Protein AF-A0A962W1P9-F1 (afdb_monomer)

pLDDT: mean 78.56, std 15.55, range [42.75, 96.44]

Radius of gyration: 33.58 Å; Cα contacts (8 Å, |Δi|>4): 150; chains: 1; bounding box: 53×78×79 Å

Secondary structure (DSSP, 8-state):
-EE-TT--EE---TT----TT-EEE--TT--EEEE-TTS-EEEE-TT-EEE--HHHH---HHHHHHHHHHHHHHHHHHHHTT--HHHHSPPPTT----S-S--------------SPP-----SS--S------------GGGT--S---PPP---PPPBP--------TT------HHHHTTTT-B-TTS-B--

Mean predicted aligned error: 19.51 Å

Structure (mmCIF, N/CA/C/O backbone):
data_AF-A0A962W1P9-F1
#
_entry.id   AF-A0A962W1P9-F1
#
loop_
_atom_site.group_PDB
_atom_site.id
_atom_site.type_symbol
_atom_site.label_atom_id
_atom_site.label_alt_id
_atom_site.label_comp_id
_atom_site.label_asym_id
_atom_site.label_entity_id
_atom_site.label_seq_id
_atom_site.pdbx_PDB_ins_code
_atom_site.Cartn_x
_atom_site.Cartn_y
_atom_site.Cartn_z
_atom_site.occupancy
_atom_site.B_iso_or_equiv
_atom_site.auth_seq_id
_atom_site.auth_comp_id
_atom_site.auth_asym_id
_atom_site.auth_atom_id
_atom_site.pdbx_PDB_model_num
ATOM 1 N N . MET A 1 1 ? 17.762 -5.284 -21.838 1.00 92.12 1 MET A N 1
ATOM 2 C CA . MET A 1 1 ? 17.069 -5.815 -23.033 1.00 92.12 1 MET A CA 1
ATOM 3 C C . MET A 1 1 ? 15.583 -5.868 -22.729 1.00 92.12 1 MET A C 1
ATOM 5 O O . MET A 1 1 ? 15.254 -5.892 -21.552 1.00 92.12 1 MET A O 1
ATOM 9 N N . ALA A 1 2 ? 14.728 -5.836 -23.745 1.00 94.88 2 ALA A N 1
ATOM 10 C CA . ALA A 1 2 ? 13.287 -6.037 -23.621 1.00 94.88 2 ALA A CA 1
ATOM 11 C C . ALA A 1 2 ? 12.911 -7.374 -24.260 1.00 94.88 2 ALA A C 1
ATOM 13 O O . ALA A 1 2 ? 13.529 -7.766 -25.254 1.00 94.88 2 ALA A O 1
ATOM 14 N N . ILE A 1 3 ? 11.917 -8.048 -23.700 1.00 96.31 3 ILE A N 1
ATOM 15 C CA . ILE A 1 3 ? 11.303 -9.249 -24.261 1.00 96.31 3 ILE A CA 1
ATOM 16 C C . ILE A 1 3 ? 9.836 -8.906 -24.492 1.00 96.31 3 ILE A C 1
ATOM 18 O O . ILE A 1 3 ? 9.139 -8.587 -23.531 1.00 96.31 3 ILE A O 1
ATOM 22 N N . GLY A 1 4 ? 9.401 -8.913 -25.751 1.00 92.69 4 GLY A N 1
ATOM 23 C CA . GLY A 1 4 ? 8.008 -8.638 -26.098 1.00 92.69 4 GLY A CA 1
ATOM 24 C C . GLY A 1 4 ? 7.077 -9.790 -25.719 1.00 92.69 4 GLY A C 1
ATOM 25 O O . GLY A 1 4 ? 7.523 -10.899 -25.418 1.00 92.69 4 GLY A O 1
ATOM 26 N N . LEU A 1 5 ? 5.767 -9.552 -25.801 1.00 88.44 5 LEU A N 1
ATOM 27 C CA . LEU A 1 5 ? 4.733 -10.565 -25.537 1.00 88.44 5 LEU A CA 1
ATOM 28 C C . LEU A 1 5 ? 4.830 -11.793 -26.467 1.00 88.44 5 LEU A C 1
ATOM 30 O O . LEU A 1 5 ? 4.410 -12.894 -26.119 1.00 88.44 5 LEU A O 1
ATOM 34 N N . ASP A 1 6 ? 5.407 -11.615 -27.655 1.00 89.44 6 ASP A N 1
ATOM 35 C CA . ASP A 1 6 ? 5.712 -12.675 -28.622 1.00 89.44 6 ASP A CA 1
ATOM 36 C C . ASP A 1 6 ? 6.985 -13.475 -28.280 1.00 89.44 6 ASP A C 1
ATOM 38 O O . ASP A 1 6 ? 7.356 -14.401 -29.005 1.00 89.44 6 ASP A O 1
ATOM 42 N N . GLY A 1 7 ? 7.659 -13.126 -27.181 1.00 88.31 7 GLY A N 1
ATOM 43 C CA . GLY A 1 7 ? 8.940 -13.687 -26.767 1.00 88.31 7 GLY A CA 1
ATOM 44 C C . GLY A 1 7 ? 10.134 -13.147 -27.556 1.00 88.31 7 GLY A C 1
ATOM 45 O O . GLY A 1 7 ? 11.248 -13.643 -27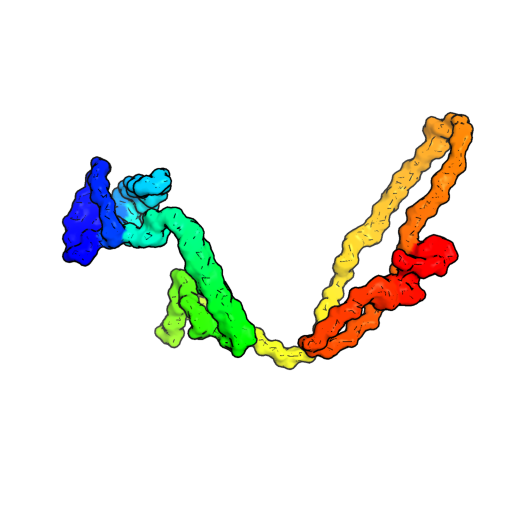.374 1.00 88.31 7 GLY A O 1
ATOM 46 N N . ALA A 1 8 ? 9.946 -12.157 -28.438 1.00 91.88 8 ALA A N 1
ATOM 47 C CA . ALA A 1 8 ? 11.044 -11.579 -29.197 1.00 91.88 8 ALA A CA 1
ATOM 48 C C . ALA A 1 8 ? 11.948 -10.745 -28.283 1.00 91.88 8 ALA A C 1
ATOM 50 O O . ALA A 1 8 ? 11.533 -9.754 -27.680 1.00 91.88 8 ALA A O 1
ATOM 51 N N . GLU A 1 9 ? 13.219 -11.134 -28.213 1.00 94.50 9 GLU A N 1
ATOM 52 C CA . GLU A 1 9 ? 14.224 -10.406 -27.450 1.00 94.50 9 GLU A CA 1
ATOM 53 C C . GLU A 1 9 ? 14.829 -9.262 -28.278 1.00 94.50 9 GLU A C 1
ATOM 55 O O . GLU A 1 9 ? 15.309 -9.453 -29.399 1.00 94.50 9 GLU A O 1
ATOM 60 N N . ARG A 1 10 ? 14.875 -8.063 -27.692 1.00 94.12 10 ARG A N 1
ATOM 61 C CA . ARG A 1 10 ? 15.475 -6.866 -28.288 1.00 94.12 10 ARG A CA 1
ATOM 62 C C . ARG A 1 10 ? 16.460 -6.214 -27.329 1.00 94.12 10 ARG A C 1
ATOM 64 O O . ARG A 1 10 ? 16.146 -5.893 -26.180 1.00 94.12 10 ARG A O 1
ATOM 71 N N . GLN A 1 11 ? 17.677 -5.967 -27.804 1.00 92.81 11 GLN A N 1
ATOM 72 C CA . GLN A 1 11 ? 18.629 -5.154 -27.056 1.00 92.81 11 GLN A CA 1
ATOM 73 C C . GLN A 1 11 ? 18.129 -3.707 -26.995 1.00 92.81 11 GLN A C 1
ATOM 75 O O . GLN A 1 11 ? 17.740 -3.153 -28.015 1.00 92.81 11 GLN A O 1
ATOM 80 N N . LEU A 1 12 ? 18.144 -3.118 -25.797 1.00 92.69 12 LEU A N 1
ATOM 81 C CA . LEU A 1 12 ? 17.711 -1.740 -25.578 1.00 92.69 12 LEU A CA 1
ATOM 82 C C . LEU A 1 12 ? 18.916 -0.809 -25.611 1.00 92.69 12 LEU A C 1
ATOM 84 O O . LEU A 1 12 ? 19.909 -1.052 -24.917 1.00 92.69 12 LEU A O 1
ATOM 88 N N . VAL A 1 13 ? 18.795 0.260 -26.386 1.00 93.69 13 VAL A N 1
ATOM 89 C CA . VAL A 1 13 ? 19.735 1.380 -26.466 1.00 93.69 13 VAL A CA 1
ATOM 90 C C . VAL A 1 13 ? 19.024 2.644 -25.955 1.00 93.69 13 VAL A C 1
ATOM 92 O O . VAL A 1 13 ? 17.794 2.717 -26.016 1.00 93.69 13 VAL A O 1
ATOM 95 N N . PRO A 1 14 ? 19.739 3.649 -25.408 1.00 93.44 14 PRO A N 1
ATOM 96 C CA . PRO A 1 14 ? 19.100 4.887 -24.973 1.00 93.44 14 PRO A CA 1
ATOM 97 C C . PRO A 1 14 ? 18.245 5.528 -26.073 1.00 93.44 14 PRO A C 1
ATOM 99 O O . PRO A 1 14 ? 18.728 5.764 -27.179 1.00 93.44 14 PRO A O 1
ATOM 102 N N . GLY A 1 15 ? 16.991 5.834 -25.737 1.00 92.50 15 GLY A N 1
ATOM 103 C CA . GLY A 1 15 ? 16.009 6.420 -26.654 1.00 92.50 15 GLY A CA 1
ATOM 104 C C . GLY A 1 15 ? 15.111 5.406 -27.366 1.00 92.50 15 GLY A C 1
ATOM 105 O O . GLY A 1 15 ? 14.146 5.822 -28.004 1.00 92.50 15 GLY A O 1
ATOM 106 N N . ASP A 1 16 ? 15.377 4.105 -27.240 1.00 95.06 16 ASP A N 1
ATOM 107 C CA . ASP A 1 16 ? 14.469 3.084 -27.755 1.00 95.06 16 ASP A CA 1
ATOM 108 C C . ASP A 1 16 ? 13.126 3.110 -27.007 1.00 95.06 16 ASP A C 1
ATOM 110 O O . ASP A 1 16 ? 13.118 3.161 -25.772 1.00 95.06 16 ASP A O 1
ATOM 114 N N . PRO A 1 17 ? 11.986 3.006 -27.715 1.00 93.19 17 PRO A N 1
ATOM 115 C CA . PRO A 1 17 ? 10.699 2.837 -27.063 1.00 93.19 17 PRO A CA 1
ATOM 116 C C . PRO A 1 17 ? 10.611 1.454 -26.411 1.00 93.19 17 PRO A C 1
ATOM 118 O O . PRO A 1 17 ? 11.174 0.470 -26.905 1.00 93.19 17 PRO A O 1
ATOM 121 N N . VAL A 1 18 ? 9.868 1.385 -25.316 1.00 93.62 18 VAL A N 1
ATOM 122 C CA . VAL A 1 18 ? 9.397 0.149 -24.681 1.00 93.62 18 VAL A CA 1
ATOM 123 C C . VAL A 1 18 ? 7.874 0.155 -24.722 1.00 93.62 18 VAL A C 1
ATOM 125 O O . VAL A 1 18 ? 7.264 1.226 -24.783 1.00 93.62 18 VAL A O 1
ATOM 128 N N . HIS A 1 19 ? 7.270 -1.024 -24.745 1.00 92.62 19 HIS A N 1
ATOM 129 C CA . HIS A 1 19 ? 5.825 -1.177 -24.871 1.00 92.62 19 HIS A CA 1
ATOM 130 C C . HIS A 1 19 ? 5.233 -1.798 -23.608 1.00 92.62 19 HIS A C 1
ATOM 132 O O . HIS A 1 19 ? 5.953 -2.346 -22.774 1.00 92.62 19 HIS A O 1
ATOM 138 N N . ALA A 1 20 ? 3.911 -1.687 -23.472 1.00 92.44 20 ALA A N 1
ATOM 139 C CA . ALA A 1 20 ? 3.181 -2.454 -22.473 1.00 92.44 20 ALA A CA 1
ATOM 140 C C . ALA A 1 20 ? 3.457 -3.954 -22.666 1.00 92.44 20 ALA A C 1
ATOM 142 O O . ALA A 1 20 ? 3.680 -4.409 -23.790 1.00 92.44 20 ALA A O 1
ATOM 143 N N . ASP A 1 21 ? 3.473 -4.679 -21.554 1.00 93.31 21 ASP A N 1
ATOM 144 C CA . ASP A 1 21 ? 3.790 -6.100 -21.427 1.00 93.31 21 ASP A CA 1
ATOM 145 C C . ASP A 1 21 ? 5.245 -6.489 -21.746 1.00 93.31 21 ASP A C 1
ATOM 147 O O . ASP A 1 21 ? 5.605 -7.655 -21.570 1.00 93.31 21 ASP A O 1
ATOM 151 N N . ASP A 1 22 ? 6.110 -5.544 -22.146 1.00 95.81 22 ASP A N 1
ATOM 152 C CA . ASP A 1 22 ? 7.539 -5.822 -22.316 1.00 95.81 22 ASP A CA 1
ATOM 153 C C . ASP A 1 22 ? 8.162 -6.213 -20.962 1.00 95.81 22 ASP A C 1
ATOM 155 O O . ASP A 1 22 ? 8.024 -5.508 -19.958 1.00 95.81 22 ASP A O 1
ATOM 159 N N . VAL A 1 23 ? 8.940 -7.296 -20.947 1.00 96.25 23 VAL A N 1
ATOM 160 C CA . VAL A 1 23 ? 9.789 -7.658 -19.803 1.00 96.25 23 VAL A CA 1
ATOM 161 C C . VAL A 1 23 ? 11.172 -7.044 -19.994 1.00 96.25 23 VAL A C 1
ATOM 163 O O . VAL A 1 23 ? 11.918 -7.409 -20.909 1.00 96.25 23 VAL A O 1
ATOM 166 N N . ILE A 1 24 ? 11.539 -6.097 -19.133 1.00 95.69 24 ILE A N 1
ATOM 167 C CA . ILE A 1 24 ? 12.846 -5.438 -19.153 1.00 95.69 24 ILE A CA 1
ATOM 168 C C . ILE A 1 24 ? 13.794 -6.195 -18.242 1.00 95.69 24 ILE A C 1
ATOM 170 O O . ILE A 1 24 ? 13.609 -6.224 -17.032 1.00 95.69 24 ILE A O 1
ATOM 174 N N . ARG A 1 25 ? 14.858 -6.744 -18.827 1.00 95.25 25 ARG A N 1
ATOM 175 C CA . ARG A 1 25 ? 15.907 -7.479 -18.114 1.00 95.25 25 ARG A CA 1
ATOM 176 C C . ARG A 1 25 ? 17.252 -6.773 -18.239 1.00 95.25 25 ARG A C 1
ATOM 178 O O . ARG A 1 25 ? 17.717 -6.486 -19.354 1.00 95.25 25 ARG A O 1
ATOM 185 N N . THR A 1 26 ? 17.908 -6.501 -17.117 1.00 95.44 26 THR A N 1
ATOM 186 C CA . THR A 1 26 ? 19.304 -6.045 -17.063 1.00 95.44 26 THR A CA 1
ATOM 187 C C . THR A 1 26 ? 20.223 -7.225 -16.757 1.00 95.44 26 THR A C 1
ATOM 189 O O . THR A 1 26 ? 19.837 -8.160 -16.067 1.00 95.44 26 THR A O 1
ATOM 192 N N . ILE A 1 27 ? 21.436 -7.215 -17.315 1.00 91.50 27 ILE A N 1
ATOM 193 C CA . ILE A 1 27 ? 22.416 -8.294 -17.131 1.00 91.50 27 ILE A CA 1
ATOM 194 C C . ILE A 1 27 ? 23.791 -7.724 -16.758 1.00 91.50 27 ILE A C 1
ATOM 196 O O . ILE A 1 27 ? 24.221 -6.692 -17.284 1.00 91.50 27 ILE A O 1
ATOM 200 N N . GLY A 1 28 ? 24.511 -8.408 -15.870 1.00 92.62 28 GLY A N 1
ATOM 201 C CA . GLY A 1 28 ? 25.929 -8.200 -15.582 1.00 92.62 28 GLY A CA 1
ATOM 202 C C . GLY A 1 28 ? 26.246 -6.933 -14.789 1.00 92.62 28 GLY A C 1
ATOM 203 O O . GLY A 1 28 ? 26.431 -6.979 -13.583 1.00 92.62 28 GLY A O 1
ATOM 204 N N . VAL A 1 29 ? 26.435 -5.799 -15.460 1.00 91.88 29 VAL A N 1
ATOM 205 C CA . VAL A 1 29 ? 26.697 -4.482 -14.829 1.00 91.88 29 VAL A CA 1
ATOM 206 C C . VAL A 1 29 ? 25.753 -3.408 -15.369 1.00 91.88 29 VAL A C 1
ATOM 208 O O . VAL A 1 29 ? 25.901 -2.235 -15.036 1.00 91.88 29 VAL A O 1
ATOM 211 N N . SER A 1 30 ? 24.824 -3.792 -16.246 1.00 91.06 30 SER A N 1
ATOM 212 C CA . SER A 1 30 ? 23.909 -2.865 -16.897 1.00 91.06 30 SER A CA 1
ATOM 213 C C . SER A 1 30 ? 22.881 -2.318 -15.911 1.00 91.06 30 SER A C 1
ATOM 215 O O . SER A 1 30 ? 22.434 -3.015 -15.007 1.00 91.06 30 SER A O 1
ATOM 217 N N . THR A 1 31 ? 22.485 -1.072 -16.136 1.00 94.38 31 THR A N 1
ATOM 218 C CA . THR A 1 31 ? 21.393 -0.380 -15.447 1.00 94.38 31 THR A CA 1
ATOM 219 C C . THR A 1 31 ? 20.533 0.247 -16.532 1.00 94.38 31 THR A C 1
ATOM 221 O O . THR A 1 31 ? 21.067 0.714 -17.543 1.00 94.38 31 THR A O 1
ATOM 224 N N . VAL A 1 32 ? 19.216 0.224 -16.359 1.00 95.38 32 VAL A N 1
ATOM 225 C CA . VAL A 1 32 ? 18.264 0.784 -17.322 1.00 95.38 32 VAL A CA 1
ATOM 226 C C . VAL A 1 32 ? 17.337 1.742 -16.595 1.00 95.38 32 VAL A C 1
ATOM 228 O O . VAL A 1 32 ? 16.884 1.473 -15.491 1.00 95.38 32 VAL A O 1
ATOM 231 N N . ALA A 1 33 ? 17.080 2.866 -17.246 1.00 95.00 33 ALA A N 1
ATOM 232 C CA . ALA A 1 33 ? 16.203 3.919 -16.785 1.00 95.00 33 ALA A CA 1
ATOM 233 C C . ALA A 1 33 ? 15.102 4.101 -17.824 1.00 95.00 33 ALA A C 1
ATOM 235 O O . ALA A 1 33 ? 15.397 4.494 -18.955 1.00 95.00 33 ALA A O 1
ATOM 236 N N . VAL A 1 34 ? 13.861 3.805 -17.457 1.00 94.06 34 VAL A N 1
ATOM 237 C CA . VAL A 1 34 ? 12.704 3.958 -18.339 1.00 94.06 34 VAL A CA 1
ATOM 238 C C . VAL A 1 34 ? 11.923 5.183 -17.896 1.00 94.06 34 VAL A C 1
ATOM 240 O O . VAL A 1 34 ? 11.392 5.216 -16.791 1.00 94.06 34 VAL A O 1
ATOM 243 N N . SER A 1 35 ? 11.861 6.198 -18.753 1.00 94.06 35 SER A N 1
ATOM 244 C CA . SER A 1 35 ? 10.934 7.314 -18.574 1.00 94.06 35 SER A CA 1
ATOM 245 C C . SER A 1 35 ? 9.548 6.890 -19.041 1.00 94.06 35 SER A C 1
ATOM 247 O O . SER A 1 35 ? 9.389 6.467 -20.186 1.00 94.06 35 SER A O 1
ATOM 249 N N . LEU A 1 36 ? 8.569 7.000 -18.152 1.00 92.44 36 LEU A N 1
ATOM 250 C CA . LEU A 1 36 ? 7.181 6.654 -18.423 1.00 92.44 36 LEU A CA 1
ATOM 251 C C . LEU A 1 36 ? 6.435 7.868 -18.997 1.00 92.44 36 LEU A C 1
ATOM 253 O O . LEU A 1 36 ? 6.868 9.018 -18.870 1.00 92.44 36 LEU A O 1
ATOM 257 N N . ASN A 1 37 ? 5.311 7.612 -19.668 1.00 88.81 37 ASN A N 1
ATOM 258 C CA . ASN A 1 37 ? 4.537 8.651 -20.362 1.00 88.81 37 ASN A CA 1
ATOM 259 C C . ASN A 1 37 ? 3.895 9.674 -19.408 1.00 88.81 37 ASN A C 1
ATOM 261 O O . ASN A 1 37 ? 3.533 10.770 -19.829 1.00 88.81 37 ASN A O 1
ATOM 265 N N . ASP A 1 38 ? 3.764 9.320 -18.135 1.00 87.12 38 ASP A N 1
ATOM 266 C CA . ASP A 1 38 ? 3.228 10.152 -17.058 1.00 87.12 38 ASP A CA 1
ATOM 267 C C . ASP A 1 38 ? 4.284 11.076 -16.419 1.00 87.12 38 ASP A C 1
ATOM 269 O O . ASP A 1 38 ? 3.971 11.876 -15.537 1.00 87.12 38 ASP A O 1
ATOM 273 N N . GLY A 1 39 ? 5.537 10.992 -16.880 1.00 88.75 39 GLY A N 1
ATOM 274 C CA . GLY A 1 39 ? 6.672 11.746 -16.354 1.00 88.75 39 GLY A CA 1
ATOM 275 C C . GLY A 1 39 ? 7.382 11.080 -15.173 1.00 88.75 39 GLY A C 1
ATOM 276 O O . GLY A 1 39 ? 8.392 11.617 -14.708 1.00 88.75 39 GLY A O 1
ATOM 277 N N . THR A 1 40 ? 6.907 9.925 -14.699 1.00 91.00 40 THR A N 1
ATOM 278 C CA . THR A 1 40 ? 7.614 9.110 -13.705 1.00 91.00 40 THR A CA 1
ATOM 279 C C . THR A 1 40 ? 8.715 8.268 -14.365 1.00 91.00 40 THR A C 1
ATOM 281 O O . THR A 1 40 ? 8.959 8.335 -15.577 1.00 91.00 40 THR A O 1
ATOM 284 N N . ARG A 1 41 ? 9.472 7.524 -13.553 1.00 92.38 41 ARG A N 1
ATOM 285 C CA . ARG A 1 41 ? 10.622 6.745 -14.014 1.00 92.38 41 ARG A CA 1
ATOM 286 C C . ARG A 1 41 ? 10.716 5.416 -13.282 1.00 92.38 41 ARG A C 1
ATOM 288 O O . ARG A 1 41 ? 10.678 5.387 -12.056 1.00 92.38 41 ARG A O 1
ATOM 295 N N . LEU A 1 42 ? 10.940 4.354 -14.049 1.00 94.75 42 LEU A N 1
ATOM 296 C CA . LEU A 1 42 ? 11.311 3.039 -13.543 1.00 94.75 42 LEU A CA 1
ATOM 297 C C . LEU A 1 42 ? 12.825 2.848 -13.687 1.00 94.75 42 LEU A C 1
ATOM 299 O O . LEU A 1 42 ? 13.370 2.922 -14.792 1.00 94.75 42 LEU A O 1
ATOM 303 N N . ASP A 1 43 ? 13.500 2.589 -12.570 1.00 95.56 43 ASP A N 1
ATOM 304 C CA . ASP A 1 43 ? 14.934 2.315 -12.528 1.00 95.56 43 ASP A CA 1
ATOM 305 C C . ASP A 1 43 ? 15.195 0.839 -12.240 1.00 95.56 43 ASP A C 1
ATOM 307 O O . ASP A 1 43 ? 14.874 0.331 -11.168 1.00 95.56 43 ASP A O 1
ATOM 311 N N . LEU A 1 44 ? 15.828 0.158 -13.195 1.00 95.62 44 LEU A N 1
ATOM 312 C CA . LEU A 1 44 ? 16.297 -1.210 -13.031 1.00 95.62 44 LEU A CA 1
ATOM 313 C C . LEU A 1 44 ? 17.800 -1.207 -12.794 1.00 95.62 44 LEU A C 1
ATOM 315 O O . LEU A 1 44 ? 18.582 -0.742 -13.632 1.00 95.62 44 LEU A O 1
ATOM 319 N N . GLY A 1 45 ? 18.189 -1.767 -11.652 1.00 95.38 45 GLY A N 1
ATOM 320 C CA . GLY A 1 45 ? 19.574 -1.971 -11.262 1.00 95.38 45 GLY A CA 1
ATOM 321 C C . GLY A 1 45 ? 20.257 -3.072 -12.067 1.00 95.38 45 GLY A C 1
ATOM 322 O O . GLY A 1 45 ? 19.925 -3.348 -13.218 1.00 95.38 45 GLY A O 1
ATOM 323 N N . ARG A 1 46 ? 21.257 -3.693 -11.452 1.00 95.50 46 ARG A N 1
ATOM 324 C CA . ARG A 1 46 ? 21.996 -4.816 -12.026 1.00 95.50 46 ARG A CA 1
ATOM 325 C C . ARG A 1 46 ? 21.221 -6.118 -11.840 1.00 95.50 46 ARG A C 1
ATOM 327 O O . ARG A 1 46 ? 20.661 -6.317 -10.768 1.00 95.50 46 ARG A O 1
ATOM 334 N N . ASP A 1 47 ? 21.267 -6.996 -12.844 1.00 94.69 47 ASP A N 1
ATOM 335 C CA . ASP A 1 47 ? 20.675 -8.344 -12.791 1.00 94.69 47 ASP A CA 1
ATOM 336 C C . ASP A 1 47 ? 19.214 -8.311 -12.304 1.00 94.69 47 ASP A C 1
ATOM 338 O O . ASP A 1 47 ? 18.787 -9.107 -11.473 1.00 94.69 47 ASP A O 1
ATOM 342 N N . SER A 1 48 ? 18.472 -7.310 -12.777 1.00 96.44 48 SER A N 1
ATOM 343 C CA . SER A 1 48 ? 17.101 -7.006 -12.376 1.00 96.44 48 SER A CA 1
ATOM 344 C C . SER A 1 48 ? 16.153 -7.242 -13.546 1.00 96.44 48 SER A C 1
ATOM 346 O O . SER A 1 48 ? 16.518 -7.043 -14.708 1.00 96.44 48 SER A O 1
ATOM 348 N N . GLU A 1 49 ? 14.922 -7.622 -13.231 1.00 95.19 49 GLU A N 1
ATOM 349 C CA . GLU A 1 49 ? 13.851 -7.825 -14.199 1.00 95.19 49 GLU A CA 1
ATOM 350 C C . GLU A 1 49 ? 12.580 -7.119 -13.719 1.00 95.19 49 GLU A C 1
ATOM 352 O O . GLU A 1 49 ? 12.290 -7.126 -12.524 1.00 95.19 49 GLU A O 1
ATOM 357 N N . ALA A 1 50 ? 11.851 -6.485 -14.636 1.00 94.88 50 ALA A N 1
ATOM 358 C CA . ALA A 1 50 ? 10.529 -5.927 -14.373 1.00 94.88 50 ALA A CA 1
ATOM 359 C C . ALA A 1 50 ? 9.659 -6.015 -15.631 1.00 94.88 50 ALA A C 1
ATOM 361 O O . ALA A 1 50 ? 10.129 -5.715 -16.732 1.00 94.88 50 ALA A O 1
ATOM 362 N N . GLN A 1 51 ? 8.396 -6.399 -15.464 1.00 94.81 51 GLN A N 1
ATOM 363 C CA . GLN A 1 51 ? 7.392 -6.355 -16.52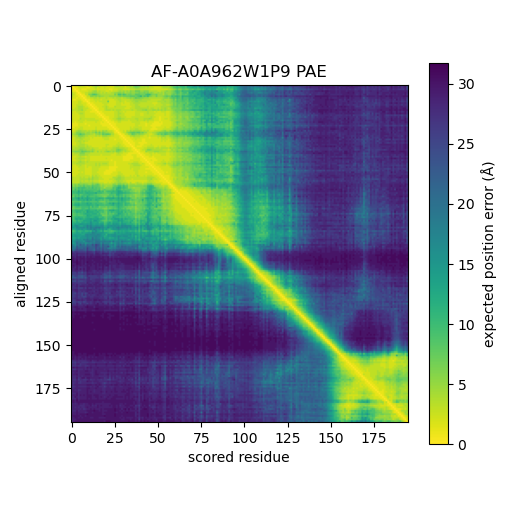3 1.00 94.81 51 GLN A CA 1
ATOM 364 C C . GLN A 1 51 ? 6.738 -4.971 -16.553 1.00 94.81 51 GLN A C 1
ATOM 366 O O . GLN A 1 51 ? 6.389 -4.438 -15.504 1.00 94.81 51 GLN A O 1
ATOM 371 N N . LEU A 1 52 ? 6.573 -4.378 -17.738 1.00 93.44 52 LEU A N 1
ATOM 372 C CA . LEU A 1 52 ? 5.788 -3.152 -17.898 1.00 93.44 52 LEU A CA 1
ATOM 373 C C . LEU A 1 52 ? 4.302 -3.500 -17.956 1.00 93.44 52 LEU A C 1
ATOM 375 O O . LEU A 1 52 ? 3.731 -3.572 -19.039 1.00 93.44 52 LEU A O 1
ATOM 379 N N . ASP A 1 53 ? 3.683 -3.709 -16.803 1.00 91.62 53 ASP A N 1
ATOM 380 C CA . ASP A 1 53 ? 2.235 -3.880 -16.679 1.00 91.62 53 ASP A CA 1
ATOM 381 C C . ASP A 1 53 ? 1.542 -2.581 -16.217 1.00 91.62 53 ASP A C 1
ATOM 383 O O . ASP A 1 53 ? 2.176 -1.545 -15.985 1.00 91.62 53 ASP A O 1
ATOM 387 N N . GLU A 1 54 ? 0.218 -2.626 -16.072 1.00 88.12 54 GLU A N 1
ATOM 388 C CA . GLU A 1 54 ? -0.572 -1.474 -15.628 1.00 88.12 54 GLU A CA 1
ATOM 389 C C . GLU A 1 54 ? -0.217 -1.011 -14.205 1.00 88.12 54 GLU A C 1
ATOM 391 O O . GLU A 1 54 ? -0.433 0.153 -13.877 1.00 88.12 54 GLU A O 1
ATOM 396 N N . SER A 1 55 ? 0.400 -1.852 -13.370 1.00 85.50 55 SER A N 1
ATOM 397 C CA . SER A 1 55 ? 0.899 -1.411 -12.061 1.00 85.50 55 SER A CA 1
ATOM 398 C C . SER A 1 55 ? 2.126 -0.499 -12.184 1.00 85.50 55 SER A C 1
ATOM 400 O O . SER A 1 55 ? 2.354 0.354 -11.326 1.00 85.50 55 SER A O 1
ATOM 402 N N . VAL A 1 56 ? 2.891 -0.641 -13.273 1.00 89.75 56 VAL A N 1
ATOM 403 C CA . VAL A 1 56 ? 4.091 0.154 -13.557 1.00 89.75 56 VAL A CA 1
ATOM 404 C C . VAL A 1 56 ? 3.758 1.471 -14.252 1.00 89.75 56 VAL A C 1
ATOM 406 O O . VAL A 1 56 ? 4.355 2.490 -13.915 1.00 89.75 56 VAL A O 1
ATOM 409 N N . TYR A 1 57 ? 2.851 1.465 -15.235 1.00 88.62 57 TYR A N 1
ATOM 410 C CA . TYR A 1 57 ? 2.552 2.656 -16.051 1.00 88.62 57 TYR A CA 1
ATOM 411 C C . TYR A 1 57 ? 1.141 3.233 -15.858 1.00 88.62 57 TYR A C 1
ATOM 413 O O . TYR A 1 57 ? 0.802 4.232 -16.499 1.00 88.62 57 TYR A O 1
ATOM 421 N N . GLY A 1 58 ? 0.293 2.607 -15.042 1.00 83.75 58 GLY A N 1
ATOM 422 C CA . GLY A 1 58 ? -1.089 3.029 -14.827 1.00 83.75 58 GLY A CA 1
ATOM 423 C C . GLY A 1 58 ? -1.181 4.375 -14.112 1.00 83.75 58 GLY A C 1
ATOM 424 O O . GLY A 1 58 ? -0.587 4.588 -13.060 1.00 83.75 58 GLY A O 1
ATOM 425 N N . THR A 1 59 ? -1.969 5.294 -14.673 1.00 81.81 59 THR A N 1
ATOM 426 C CA . THR A 1 59 ? -2.137 6.658 -14.135 1.00 81.81 59 THR A CA 1
ATOM 427 C C . THR A 1 59 ? -3.519 6.926 -13.548 1.00 81.81 59 THR A C 1
ATOM 429 O O . THR A 1 59 ? -3.763 8.013 -13.021 1.00 81.81 59 THR A O 1
ATOM 432 N N . ASP A 1 60 ? -4.457 5.982 -13.663 1.00 84.88 60 ASP A N 1
ATOM 433 C CA . ASP A 1 60 ? -5.818 6.137 -13.142 1.00 84.88 60 ASP A CA 1
ATOM 434 C C . ASP A 1 60 ? -5.849 5.872 -11.628 1.00 84.88 60 ASP A C 1
ATOM 436 O O . ASP A 1 60 ? -6.331 4.852 -11.136 1.00 84.88 60 ASP A O 1
ATOM 440 N N . ILE A 1 61 ? -5.284 6.817 -10.872 1.00 82.25 61 ILE A N 1
ATOM 441 C CA . ILE A 1 61 ? -5.249 6.780 -9.405 1.00 82.25 61 ILE A CA 1
ATOM 442 C C . ILE A 1 61 ? -6.657 6.633 -8.797 1.00 82.25 61 ILE A C 1
ATOM 444 O O . ILE A 1 61 ? -6.800 5.879 -7.829 1.00 82.25 61 ILE A O 1
ATOM 448 N N . PRO A 1 62 ? -7.711 7.305 -9.311 1.00 87.69 62 PRO A N 1
ATOM 449 C CA . PRO A 1 62 ? -9.075 7.067 -8.848 1.00 87.69 62 PRO A CA 1
ATOM 450 C C . PRO A 1 62 ? -9.542 5.618 -9.028 1.00 87.69 62 PRO A C 1
ATOM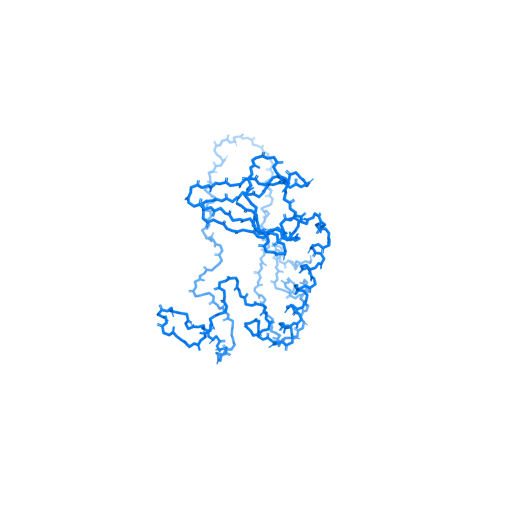 452 O O . PRO A 1 62 ? -10.077 5.051 -8.073 1.00 87.69 62 PRO A O 1
ATOM 455 N N . ALA A 1 63 ? -9.330 5.014 -10.201 1.00 85.38 63 ALA A N 1
ATOM 456 C CA . ALA A 1 63 ? -9.709 3.623 -10.447 1.00 85.38 63 ALA A CA 1
ATOM 457 C C . ALA A 1 63 ? -8.905 2.651 -9.573 1.00 85.38 63 ALA A C 1
ATOM 459 O O . ALA A 1 63 ? -9.493 1.765 -8.953 1.00 85.38 63 ALA A O 1
ATOM 460 N N . LEU A 1 64 ? -7.593 2.872 -9.431 1.00 81.00 64 LEU A N 1
ATOM 461 C CA . LEU A 1 64 ? -6.726 2.052 -8.582 1.00 81.00 64 LEU A CA 1
ATOM 462 C C . LEU A 1 64 ? -7.150 2.109 -7.109 1.00 81.00 64 LEU A C 1
ATOM 464 O O . LEU A 1 64 ? -7.227 1.087 -6.431 1.00 81.00 64 LEU A O 1
ATOM 468 N N . ARG A 1 65 ? -7.495 3.303 -6.610 1.00 88.06 65 ARG A N 1
ATOM 469 C CA . ARG A 1 65 ? -8.033 3.461 -5.253 1.00 88.06 65 ARG A CA 1
ATOM 470 C C . ARG A 1 65 ? -9.381 2.758 -5.096 1.00 88.06 65 ARG A C 1
ATOM 472 O O . ARG A 1 65 ? -9.623 2.170 -4.048 1.00 88.06 65 ARG A O 1
ATOM 479 N N . ALA A 1 66 ? -10.261 2.844 -6.092 1.00 90.19 66 ALA A N 1
ATOM 480 C CA . ALA A 1 66 ? -11.558 2.176 -6.047 1.00 90.19 66 ALA A CA 1
ATOM 481 C C . ALA A 1 66 ? -11.413 0.646 -6.006 1.00 90.19 66 ALA A C 1
ATOM 483 O O . ALA A 1 66 ? -12.110 0.009 -5.220 1.00 90.19 66 ALA A O 1
ATOM 484 N N . ALA A 1 67 ? -10.484 0.082 -6.784 1.00 86.31 67 ALA A N 1
ATOM 485 C CA . ALA A 1 67 ? -10.153 -1.341 -6.745 1.00 86.31 67 ALA A CA 1
ATOM 486 C C . ALA A 1 67 ? -9.616 -1.755 -5.365 1.00 86.31 67 ALA A C 1
ATOM 488 O O . ALA A 1 67 ? -10.195 -2.624 -4.723 1.00 86.31 67 ALA A O 1
ATOM 489 N N . ALA A 1 68 ? -8.619 -1.037 -4.835 1.00 87.25 68 ALA A N 1
ATOM 490 C CA . ALA A 1 68 ? -8.058 -1.331 -3.514 1.00 87.25 68 ALA A CA 1
ATOM 491 C C . ALA A 1 68 ? -9.106 -1.257 -2.384 1.00 87.25 68 ALA A C 1
ATOM 493 O O . ALA A 1 68 ? -9.077 -2.046 -1.443 1.00 87.25 68 ALA A O 1
ATOM 494 N N . LEU A 1 69 ? -10.055 -0.317 -2.461 1.00 93.88 69 LEU A N 1
ATOM 495 C CA . LEU A 1 69 ? -11.155 -0.229 -1.494 1.00 93.88 69 LEU A CA 1
ATOM 496 C C . L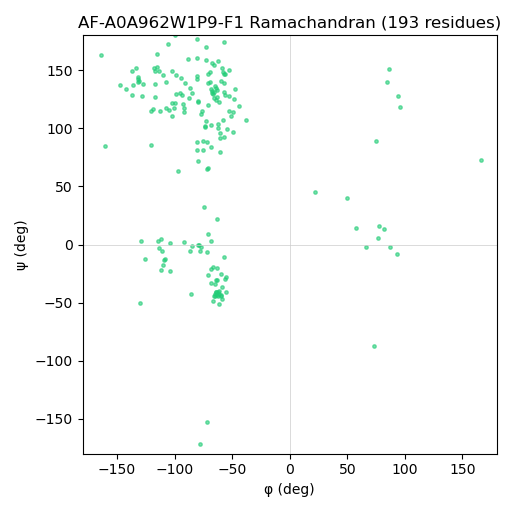EU A 1 69 ? -12.137 -1.403 -1.608 1.00 93.88 69 LEU A C 1
ATOM 498 O O . LEU A 1 69 ? -12.702 -1.806 -0.590 1.00 93.88 69 LEU A O 1
ATOM 502 N N . ALA A 1 70 ? -12.353 -1.939 -2.812 1.00 92.69 70 ALA A N 1
ATOM 503 C CA . ALA A 1 70 ? -13.185 -3.121 -3.009 1.00 92.69 70 ALA A CA 1
ATOM 504 C C . ALA A 1 70 ? -12.546 -4.360 -2.360 1.00 92.69 70 ALA A C 1
ATOM 506 O O . ALA A 1 70 ? -13.232 -5.064 -1.617 1.00 92.69 70 ALA A O 1
ATOM 507 N N . ASP A 1 71 ? -11.237 -4.548 -2.541 1.00 88.38 71 ASP A N 1
ATOM 508 C CA . ASP A 1 71 ? -10.483 -5.651 -1.930 1.00 88.38 71 ASP A CA 1
ATOM 509 C C . ASP A 1 71 ? -10.503 -5.563 -0.396 1.00 88.38 71 ASP A C 1
ATOM 511 O O . ASP A 1 71 ? -10.775 -6.542 0.302 1.00 88.38 71 ASP A O 1
ATOM 515 N N . VAL A 1 72 ? -10.303 -4.360 0.158 1.00 90.88 72 VAL A N 1
ATOM 516 C CA . VAL A 1 72 ? -10.399 -4.127 1.610 1.00 90.88 72 VAL A CA 1
ATOM 517 C C . VAL A 1 72 ? -11.791 -4.480 2.135 1.00 90.88 72 VAL A C 1
ATOM 519 O O . VAL A 1 72 ? -11.903 -5.136 3.171 1.00 90.88 72 VAL A O 1
ATOM 522 N N . ALA A 1 73 ? -12.852 -4.076 1.432 1.00 93.00 73 ALA A N 1
ATOM 523 C CA . ALA A 1 73 ? -14.221 -4.385 1.835 1.00 93.00 73 ALA A CA 1
ATOM 524 C C . ALA A 1 73 ? -14.512 -5.896 1.795 1.00 93.00 73 ALA A C 1
ATOM 526 O O . ALA A 1 73 ? -15.269 -6.405 2.625 1.00 93.00 73 ALA A O 1
ATOM 527 N N . GLU A 1 74 ? -13.907 -6.623 0.856 1.00 90.06 74 GLU A N 1
ATOM 528 C CA . GLU A 1 74 ? -14.006 -8.078 0.782 1.00 90.06 74 GLU A CA 1
ATOM 529 C C . GLU A 1 74 ? -13.329 -8.763 1.974 1.00 90.06 74 GLU A C 1
ATOM 531 O O . GLU A 1 74 ? -13.975 -9.571 2.646 1.00 90.06 74 GLU A O 1
ATOM 536 N N . ILE A 1 75 ? -12.090 -8.387 2.304 1.00 86.94 75 ILE A N 1
ATOM 537 C CA . ILE A 1 75 ? -11.374 -8.945 3.464 1.00 86.94 75 ILE A CA 1
ATOM 538 C C . ILE A 1 75 ? -12.112 -8.607 4.768 1.00 86.94 75 ILE A C 1
ATOM 540 O O . ILE A 1 75 ? -12.268 -9.466 5.636 1.00 86.94 75 ILE A O 1
ATOM 544 N N . GLN A 1 76 ? -12.628 -7.382 4.902 1.00 91.31 76 GLN A N 1
ATOM 545 C CA . GLN A 1 76 ? -13.413 -6.976 6.072 1.00 91.31 76 GLN A CA 1
ATOM 546 C C . GLN A 1 76 ? -14.693 -7.804 6.233 1.00 91.31 76 GLN A C 1
ATOM 548 O O . GLN A 1 76 ? -15.031 -8.189 7.353 1.00 91.31 76 GLN A O 1
ATOM 553 N N . ARG A 1 77 ? -15.386 -8.119 5.131 1.00 91.31 77 ARG A N 1
ATOM 554 C CA . ARG A 1 77 ? -16.553 -9.011 5.154 1.00 91.31 77 ARG A CA 1
ATOM 555 C C . ARG A 1 77 ? -16.161 -10.429 5.569 1.00 91.31 77 ARG A C 1
ATOM 557 O O . ARG A 1 77 ? -16.830 -11.000 6.422 1.00 91.31 77 ARG A O 1
ATOM 564 N N . ALA A 1 78 ? -15.067 -10.963 5.027 1.00 87.44 78 ALA A N 1
ATOM 565 C CA . ALA A 1 78 ? -14.582 -12.296 5.376 1.00 87.44 78 ALA A CA 1
ATOM 566 C C . ALA A 1 78 ? -14.252 -12.407 6.877 1.00 87.44 78 ALA A C 1
ATOM 568 O O . ALA A 1 78 ? -14.678 -13.354 7.535 1.00 87.44 78 ALA A O 1
ATOM 569 N N . ILE A 1 79 ? -13.584 -11.398 7.446 1.00 85.94 79 ILE A N 1
ATOM 570 C CA . ILE A 1 79 ? -13.290 -11.336 8.887 1.00 85.94 79 ILE A CA 1
ATOM 571 C C . ILE A 1 79 ? -14.581 -11.264 9.714 1.00 85.94 79 ILE A C 1
ATOM 573 O O . ILE A 1 79 ? -14.703 -11.963 10.718 1.00 85.94 79 ILE A O 1
ATOM 577 N N . ALA A 1 80 ? -15.556 -10.450 9.297 1.00 90.12 80 ALA A N 1
ATOM 578 C CA . ALA A 1 80 ? -16.838 -10.329 9.994 1.00 90.12 80 ALA A CA 1
ATOM 579 C C . ALA A 1 80 ? -17.655 -11.636 9.974 1.00 90.12 80 ALA A C 1
ATOM 581 O O . ALA A 1 80 ? -18.384 -11.925 10.919 1.00 90.12 80 ALA A O 1
ATOM 582 N N . GLU A 1 81 ? -17.505 -12.444 8.924 1.00 92.25 81 GLU A N 1
ATOM 583 C CA . GLU A 1 81 ? -18.088 -13.787 8.805 1.00 92.25 81 GLU A CA 1
ATOM 584 C C . GLU A 1 81 ? -17.280 -14.861 9.565 1.00 92.25 81 GLU A C 1
ATOM 586 O O . GLU A 1 81 ? -17.667 -16.030 9.591 1.00 92.25 81 GLU A O 1
ATOM 591 N N . GLY A 1 82 ? -16.177 -14.473 10.218 1.00 86.50 82 GLY A N 1
ATOM 592 C CA . GLY A 1 82 ? -15.307 -15.361 10.986 1.00 86.50 82 GLY A CA 1
ATOM 593 C C . GLY A 1 82 ? -14.365 -16.208 10.128 1.00 86.50 82 GLY A C 1
ATOM 594 O O . GLY A 1 82 ? -13.824 -17.197 10.624 1.00 86.50 82 GLY A O 1
ATOM 595 N N . ALA A 1 83 ? -14.176 -15.860 8.853 1.00 87.75 83 ALA A N 1
ATOM 596 C CA . ALA A 1 83 ? -13.191 -16.512 8.004 1.00 87.75 83 ALA A CA 1
ATOM 597 C C . ALA A 1 83 ? -11.771 -16.148 8.456 1.00 87.75 83 ALA A C 1
ATOM 599 O O . ALA A 1 83 ? -11.487 -14.999 8.795 1.00 87.75 83 ALA A O 1
ATOM 600 N N . ASP A 1 84 ? -10.875 -17.133 8.439 1.00 80.31 84 ASP A N 1
ATOM 601 C CA . ASP A 1 84 ? -9.466 -16.942 8.773 1.00 80.31 84 ASP A CA 1
ATOM 602 C C . ASP A 1 84 ? -8.734 -16.265 7.599 1.00 80.31 84 ASP A C 1
ATOM 604 O O . ASP A 1 84 ? -8.613 -16.889 6.538 1.00 80.31 84 ASP A O 1
ATOM 608 N N . PRO A 1 85 ? -8.214 -15.030 7.757 1.00 77.81 85 PRO A N 1
ATOM 609 C CA . PRO A 1 85 ? -7.504 -14.308 6.701 1.00 77.81 85 PRO A CA 1
ATOM 610 C C . PRO A 1 85 ? -6.318 -15.075 6.118 1.00 77.81 85 PRO A C 1
ATOM 612 O O . PRO A 1 85 ? -6.008 -14.888 4.947 1.00 77.81 85 PRO A O 1
ATOM 615 N N . THR A 1 86 ? -5.684 -15.962 6.892 1.00 74.50 86 THR A N 1
ATOM 616 C CA . THR A 1 86 ? -4.556 -16.779 6.413 1.00 74.50 86 THR A CA 1
ATOM 617 C C . THR A 1 86 ? -4.970 -17.815 5.367 1.00 74.50 86 THR A C 1
ATOM 619 O O . THR A 1 86 ? -4.133 -18.279 4.597 1.00 74.50 86 THR A O 1
ATOM 622 N N . LEU A 1 87 ? -6.259 -18.166 5.317 1.00 76.50 87 LEU A N 1
ATOM 623 C CA . LEU A 1 87 ? -6.809 -19.155 4.392 1.00 76.50 87 LEU A CA 1
ATOM 624 C C . LEU A 1 87 ? -7.584 -18.529 3.228 1.00 76.50 87 LEU A C 1
ATOM 626 O O . LEU A 1 87 ? -7.772 -19.194 2.210 1.00 76.50 87 LEU A O 1
ATOM 630 N N . VAL A 1 88 ? -8.075 -17.294 3.386 1.00 78.25 88 VAL A N 1
ATOM 631 C CA . VAL A 1 88 ? -8.948 -16.636 2.393 1.00 78.25 88 VAL A CA 1
ATOM 632 C C . VAL A 1 88 ? -8.314 -15.450 1.675 1.00 78.25 88 VAL A C 1
ATOM 634 O O . VAL A 1 88 ? -8.775 -15.111 0.589 1.00 78.25 88 VAL A O 1
ATOM 637 N N . ALA A 1 89 ? -7.288 -14.812 2.243 1.00 79.44 89 ALA A N 1
ATOM 638 C CA . ALA A 1 89 ? -6.579 -13.739 1.555 1.00 79.44 89 ALA A CA 1
ATOM 639 C C . ALA A 1 89 ? -5.552 -14.300 0.561 1.00 79.44 89 ALA A C 1
ATOM 641 O O . ALA A 1 89 ? -5.109 -15.447 0.669 1.00 79.44 89 ALA A O 1
ATOM 642 N N . GLU A 1 90 ? -5.147 -13.468 -0.400 1.00 78.06 90 GLU A N 1
ATOM 643 C CA . GLU A 1 90 ? -3.969 -13.756 -1.214 1.00 78.06 90 GLU A CA 1
ATOM 644 C C . GLU A 1 90 ? -2.750 -13.949 -0.293 1.00 78.06 90 GLU A C 1
ATOM 646 O O . GLU A 1 90 ? -2.607 -13.221 0.699 1.00 78.06 90 GLU A O 1
ATOM 651 N N . PRO A 1 91 ? -1.873 -14.930 -0.569 1.00 74.31 91 PRO A N 1
ATOM 652 C CA . PRO A 1 91 ? -0.679 -15.120 0.233 1.00 74.31 91 PRO A CA 1
ATOM 653 C C . PRO A 1 91 ? 0.184 -13.851 0.272 1.00 74.31 91 PRO A C 1
ATOM 655 O O . PRO A 1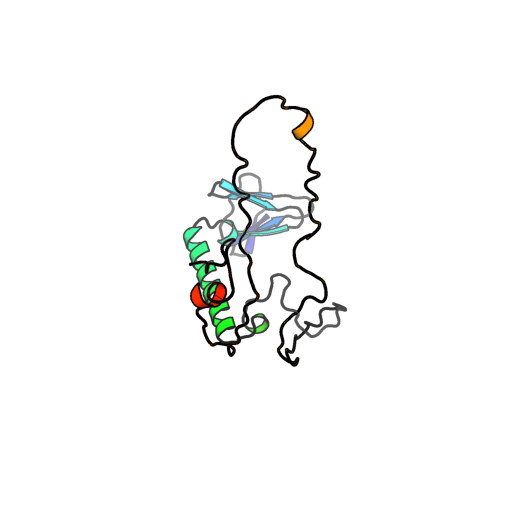 91 ? 0.276 -13.122 -0.718 1.00 74.31 91 PRO A O 1
ATOM 658 N N . PRO A 1 92 ? 0.866 -13.587 1.398 1.00 72.12 92 PRO A N 1
ATOM 659 C CA . PRO A 1 92 ? 1.763 -12.443 1.502 1.00 72.12 92 PRO A CA 1
ATOM 660 C C . PRO A 1 92 ? 2.874 -12.529 0.443 1.00 72.12 92 PRO A C 1
ATOM 662 O O . PRO A 1 92 ? 3.292 -13.623 0.069 1.00 72.12 92 PRO A O 1
ATOM 665 N N . SER A 1 93 ? 3.424 -11.389 -0.006 1.00 74.50 93 SER A N 1
ATOM 666 C CA . SER A 1 93 ? 4.479 -11.340 -1.045 1.00 74.50 93 SER A CA 1
ATOM 667 C C . SER A 1 93 ? 5.759 -12.132 -0.727 1.00 74.50 93 SER A C 1
ATOM 669 O O . SER A 1 93 ? 6.594 -12.311 -1.609 1.00 74.50 93 SER A O 1
ATOM 671 N N . ALA A 1 94 ? 5.931 -12.620 0.505 1.00 76.50 94 ALA A N 1
ATOM 672 C CA . ALA A 1 94 ? 6.975 -13.581 0.865 1.00 76.50 94 ALA A CA 1
ATOM 673 C C . ALA A 1 94 ? 6.720 -15.002 0.307 1.00 76.50 94 ALA A C 1
ATOM 675 O O . ALA A 1 94 ? 7.596 -15.862 0.395 1.00 76.50 94 ALA A O 1
ATOM 676 N N . GLY A 1 95 ? 5.551 -15.230 -0.300 1.00 63.81 95 GLY A N 1
ATOM 677 C CA . GLY A 1 95 ? 5.050 -16.530 -0.722 1.00 63.81 95 GLY A CA 1
ATOM 678 C C . GLY A 1 95 ? 4.312 -17.242 0.410 1.00 63.81 95 GLY A C 1
ATOM 679 O O . GLY A 1 95 ? 4.612 -17.050 1.585 1.00 63.81 95 GLY A O 1
ATOM 680 N N . ALA A 1 96 ? 3.342 -18.082 0.044 1.00 58.50 96 ALA A N 1
ATOM 681 C CA . ALA A 1 96 ? 2.783 -19.058 0.970 1.00 58.50 96 ALA A CA 1
ATOM 682 C C . ALA A 1 96 ? 3.861 -20.097 1.294 1.00 58.50 96 ALA A C 1
ATOM 684 O O . ALA A 1 96 ? 4.460 -20.671 0.375 1.00 58.50 96 ALA A O 1
ATOM 685 N N . ASP A 1 97 ? 4.084 -20.391 2.571 1.00 56.50 97 ASP A N 1
ATOM 686 C CA . ASP A 1 97 ? 4.807 -21.590 2.960 1.00 56.50 97 ASP A CA 1
ATOM 687 C C . ASP A 1 97 ? 4.067 -22.811 2.391 1.00 56.50 97 ASP A C 1
ATOM 689 O O . ASP A 1 97 ? 2.986 -23.213 2.811 1.00 56.50 97 ASP A O 1
ATOM 693 N N . SER A 1 98 ? 4.643 -23.424 1.358 1.00 52.78 98 SER A N 1
ATOM 694 C CA . SER A 1 98 ? 4.252 -24.774 0.975 1.00 52.78 98 SER A CA 1
ATOM 695 C C . SER A 1 98 ? 4.798 -25.694 2.055 1.00 52.78 98 SER A C 1
ATOM 697 O O . SER A 1 98 ? 5.936 -26.153 1.967 1.00 52.78 98 SER A O 1
ATOM 699 N N . GLY A 1 99 ? 4.016 -25.905 3.111 1.00 57.00 99 GLY A N 1
ATOM 700 C CA . GLY A 1 99 ? 4.356 -26.781 4.221 1.00 57.00 99 GLY A CA 1
ATOM 701 C C . GLY A 1 99 ? 4.565 -28.230 3.779 1.00 57.00 99 GLY A C 1
ATOM 702 O O . GLY A 1 99 ? 3.679 -29.045 3.966 1.00 57.00 99 GLY A O 1
ATOM 703 N N . VAL A 1 100 ? 5.733 -28.552 3.215 1.00 46.75 100 VAL A N 1
ATOM 704 C CA . VAL A 1 100 ? 6.450 -29.838 3.280 1.00 46.75 100 VAL A CA 1
ATOM 705 C C . VAL A 1 100 ? 7.912 -29.550 2.923 1.00 46.75 100 VAL A C 1
ATOM 707 O O . VAL A 1 100 ? 8.330 -29.702 1.776 1.00 46.75 100 VAL A O 1
ATOM 710 N N . GLY A 1 101 ? 8.727 -29.146 3.896 1.00 42.75 101 GLY A N 1
ATOM 711 C CA . GLY A 1 101 ? 10.162 -29.046 3.639 1.00 42.75 101 GLY A CA 1
ATOM 712 C C . GLY A 1 101 ? 10.958 -28.281 4.674 1.00 42.75 101 GLY A C 1
ATOM 713 O O . GLY A 1 101 ? 11.405 -27.191 4.367 1.00 42.75 101 GLY A O 1
ATOM 714 N N . GLY A 1 102 ? 11.152 -28.891 5.849 1.00 48.78 102 GLY A N 1
ATOM 715 C CA . GLY A 1 102 ? 12.326 -28.796 6.736 1.00 48.78 102 GLY A CA 1
ATOM 716 C C . GLY A 1 102 ? 13.267 -27.587 6.641 1.00 48.78 102 GLY A C 1
ATOM 717 O O . GLY A 1 102 ? 14.482 -27.778 6.653 1.00 48.78 102 GLY A O 1
ATOM 718 N N . GLY A 1 103 ? 12.735 -26.372 6.560 1.00 47.62 103 GLY A N 1
ATOM 719 C CA . GLY A 1 103 ? 13.438 -25.151 6.902 1.00 47.62 103 GLY A CA 1
ATOM 720 C C . GLY A 1 103 ? 13.235 -24.915 8.389 1.00 47.62 103 GLY A C 1
ATOM 721 O O . GLY A 1 103 ? 12.103 -24.924 8.861 1.00 47.62 103 GLY A O 1
ATOM 722 N N . ASP A 1 104 ? 14.327 -24.745 9.125 1.00 50.88 104 ASP A N 1
ATOM 723 C CA . ASP A 1 104 ? 14.324 -24.282 10.514 1.00 50.88 104 ASP A CA 1
ATOM 724 C C . ASP A 1 104 ? 13.933 -22.795 10.544 1.00 50.88 104 ASP A C 1
ATOM 726 O O . ASP A 1 104 ? 14.745 -21.908 10.796 1.00 50.88 104 ASP A O 1
ATOM 730 N N . THR A 1 105 ? 12.697 -22.498 10.154 1.00 53.50 105 THR A N 1
ATOM 731 C CA . THR A 1 105 ? 12.060 -21.218 10.429 1.00 53.50 105 THR A CA 1
ATOM 732 C C . THR A 1 105 ? 11.294 -21.416 11.722 1.00 53.50 105 THR A C 1
ATOM 734 O O . THR A 1 105 ? 10.416 -22.271 11.795 1.00 53.50 105 THR A O 1
ATOM 737 N N . LEU A 1 106 ? 11.618 -20.630 12.747 1.00 53.59 106 LEU A N 1
ATOM 738 C CA . LEU A 1 106 ? 10.945 -20.596 14.054 1.00 53.59 106 LEU A CA 1
ATOM 739 C C . LEU A 1 106 ? 9.466 -20.143 13.971 1.00 53.59 106 LEU A C 1
ATOM 741 O O . LEU A 1 106 ? 8.907 -19.658 14.950 1.00 53.59 106 LEU A O 1
ATOM 745 N N . GLU A 1 107 ? 8.833 -20.267 12.809 1.00 57.16 107 GLU A N 1
ATOM 746 C CA . GLU A 1 107 ? 7.483 -19.809 12.512 1.00 57.16 107 GLU A CA 1
ATOM 747 C C . GLU A 1 107 ? 6.496 -20.965 12.668 1.00 57.16 107 GLU A C 1
ATOM 749 O O . GLU A 1 107 ? 5.835 -21.404 11.733 1.00 57.16 107 GLU A O 1
ATOM 754 N N . GLU A 1 108 ? 6.390 -21.477 13.892 1.00 56.28 108 GLU A N 1
ATOM 755 C CA . GLU A 1 108 ? 5.130 -22.086 14.295 1.00 56.28 108 GLU A CA 1
ATOM 756 C C . GLU A 1 108 ? 4.160 -20.923 14.517 1.00 56.28 108 GLU A C 1
ATOM 758 O O . GLU A 1 108 ? 4.270 -20.193 15.505 1.00 56.28 108 GLU A O 1
ATOM 763 N N . GLY A 1 109 ? 3.272 -20.685 13.546 1.00 58.53 109 GLY A N 1
ATOM 764 C CA . GLY A 1 109 ? 2.229 -19.670 13.656 1.00 58.53 109 GLY A CA 1
ATOM 765 C C . GLY A 1 109 ? 1.478 -19.866 14.970 1.00 58.53 109 GLY A C 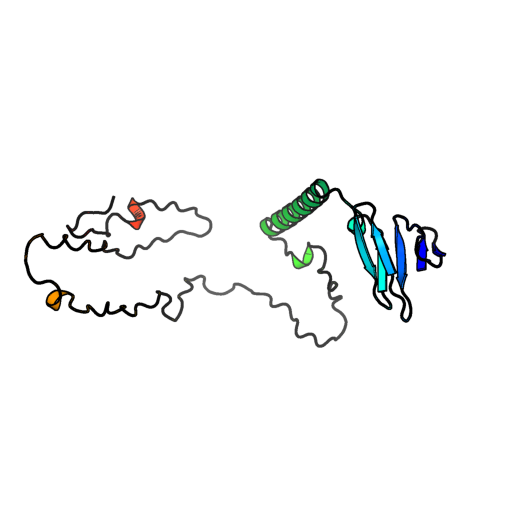1
ATOM 766 O O . GLY A 1 109 ? 0.797 -20.873 15.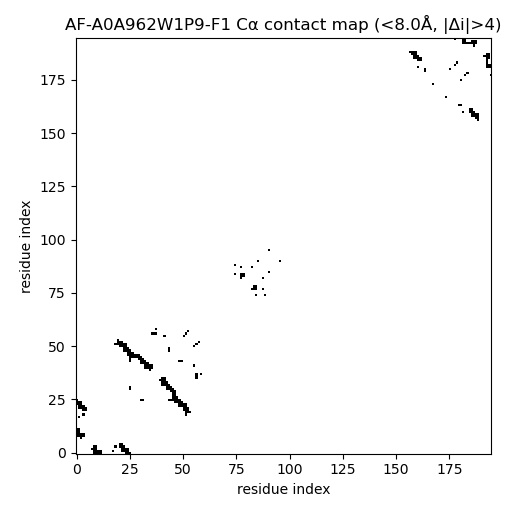163 1.00 58.53 109 GLY A O 1
ATOM 767 N N . VAL A 1 110 ? 1.659 -18.937 15.913 1.00 72.56 110 VAL A N 1
ATOM 768 C CA . VAL A 1 110 ? 1.091 -19.065 17.256 1.00 72.56 110 VAL A CA 1
ATOM 769 C C . VAL A 1 110 ? -0.423 -18.946 17.147 1.00 72.56 110 VAL A C 1
ATOM 771 O O . VAL A 1 110 ? -0.975 -17.853 17.025 1.00 72.56 110 VAL A O 1
ATOM 774 N N . VAL A 1 111 ? -1.108 -20.085 17.221 1.00 66.69 111 VAL A N 1
ATOM 775 C CA . VAL A 1 111 ? -2.564 -20.124 17.338 1.00 66.69 111 VAL A CA 1
ATOM 776 C C . VAL A 1 111 ? -2.927 -19.701 18.758 1.00 66.69 111 VAL A C 1
ATOM 778 O O . VAL A 1 111 ? -2.819 -20.475 19.713 1.00 66.69 111 VAL A O 1
ATOM 781 N N . VAL A 1 112 ? -3.352 -18.447 18.913 1.00 74.88 112 VAL A N 1
ATOM 782 C CA . VAL A 1 112 ? -3.829 -17.921 20.197 1.00 74.88 112 VAL A CA 1
ATOM 783 C C . VAL A 1 112 ? -5.229 -18.467 20.468 1.00 74.88 112 VAL A C 1
ATOM 785 O O . VAL A 1 112 ? -6.245 -17.862 20.130 1.00 74.88 112 VAL A O 1
ATOM 788 N N . ALA A 1 113 ? -5.296 -19.629 21.115 1.00 69.50 113 ALA A N 1
ATOM 789 C CA . ALA A 1 113 ? -6.546 -20.145 21.649 1.00 69.50 113 ALA A CA 1
ATOM 790 C C . ALA A 1 113 ? -6.940 -19.319 22.888 1.00 69.50 113 ALA A C 1
ATOM 792 O O . ALA A 1 113 ? -6.343 -19.455 23.958 1.00 69.50 113 ALA A O 1
ATOM 793 N N . ARG A 1 114 ? -7.954 -18.449 22.766 1.00 70.25 114 ARG A N 1
ATOM 794 C CA . ARG A 1 114 ? -8.530 -17.697 23.900 1.00 70.25 114 ARG A CA 1
ATOM 795 C C . ARG A 1 114 ? -9.356 -18.622 24.810 1.00 70.25 114 ARG A C 1
ATOM 797 O O . ARG A 1 114 ? -10.565 -18.480 24.924 1.00 70.25 114 ARG A O 1
ATOM 804 N N . THR A 1 115 ? -8.707 -19.587 25.463 1.00 77.50 115 THR A N 1
ATOM 805 C CA . THR A 1 115 ? -9.335 -20.518 26.425 1.00 77.50 115 THR A CA 1
ATOM 806 C C . THR A 1 115 ? -9.265 -20.019 27.870 1.00 77.50 115 THR A C 1
ATOM 808 O O . THR A 1 115 ? -9.649 -20.731 28.799 1.00 77.50 115 THR A O 1
ATOM 811 N N . GLY A 1 116 ? -8.708 -18.824 28.079 1.00 71.38 116 GLY A N 1
ATOM 812 C CA . GLY A 1 116 ? -8.600 -18.184 29.384 1.00 71.38 116 GLY A CA 1
ATOM 813 C C . GLY A 1 116 ? -9.941 -17.658 29.890 1.00 71.38 116 GLY A C 1
ATOM 814 O O . GLY A 1 116 ? -10.868 -17.403 29.125 1.00 71.38 116 GLY A O 1
ATOM 815 N N . ARG A 1 117 ? -10.029 -17.473 31.209 1.00 62.09 117 ARG A N 1
ATOM 816 C CA . ARG A 1 117 ? -11.150 -16.777 31.844 1.00 62.09 117 ARG A CA 1
ATOM 817 C C . ARG A 1 117 ? -11.142 -15.326 31.350 1.00 62.09 117 ARG A C 1
ATOM 819 O O . ARG A 1 117 ? -10.112 -14.667 31.463 1.00 62.09 117 ARG A O 1
ATOM 826 N N . ILE A 1 118 ? -12.252 -14.856 30.786 1.00 70.00 118 ILE A N 1
ATOM 827 C CA . ILE A 1 118 ? -12.418 -13.443 30.429 1.00 70.00 118 ILE A CA 1
ATOM 828 C C . ILE A 1 118 ? -12.437 -12.647 31.738 1.00 70.00 118 ILE A C 1
ATOM 830 O O . ILE A 1 118 ? -13.105 -13.039 32.696 1.00 70.00 118 ILE A O 1
ATOM 834 N N . GLY A 1 119 ? -11.649 -11.582 31.801 1.00 75.19 119 GLY A N 1
ATOM 835 C CA . GLY A 1 119 ? -11.519 -10.718 32.966 1.00 75.19 119 GLY A CA 1
ATOM 836 C C . GLY A 1 119 ? -10.862 -9.404 32.567 1.00 75.19 119 GLY A C 1
ATOM 837 O O . GLY A 1 119 ? -10.264 -9.311 31.492 1.00 75.19 119 GLY A O 1
ATOM 838 N N . LEU A 1 120 ? -10.995 -8.397 33.425 1.00 62.94 120 LEU A N 1
ATOM 839 C CA . LEU A 1 120 ? -10.352 -7.100 33.246 1.00 62.94 120 LEU A CA 1
ATOM 840 C C . LEU A 1 120 ? -8.833 -7.286 33.127 1.00 62.94 120 LEU A C 1
ATOM 842 O O . LEU A 1 120 ? -8.215 -7.993 33.925 1.00 62.94 120 LEU A O 1
ATOM 846 N N . VAL A 1 121 ? -8.232 -6.659 32.115 1.00 76.44 121 VAL A N 1
ATOM 847 C CA . VAL A 1 121 ? -6.775 -6.548 32.021 1.00 76.44 121 VAL A CA 1
ATOM 848 C C . VAL A 1 121 ? -6.363 -5.402 32.934 1.00 76.44 121 VAL A C 1
ATOM 850 O O . VAL A 1 121 ? -6.305 -4.251 32.517 1.00 76.44 121 VAL A O 1
ATOM 853 N N . GLU A 1 122 ? -6.122 -5.714 34.201 1.00 73.75 122 GLU A N 1
ATOM 854 C CA . GLU A 1 122 ? -5.536 -4.759 35.137 1.00 73.75 122 GLU A CA 1
ATOM 855 C C . GLU A 1 122 ? -4.026 -4.705 34.896 1.00 73.75 122 GLU A C 1
ATOM 857 O O . GLU A 1 122 ? -3.328 -5.724 34.952 1.00 73.75 122 GLU A O 1
ATOM 862 N N . ALA A 1 123 ? -3.500 -3.516 34.600 1.00 77.12 123 ALA A N 1
ATOM 863 C CA . ALA A 1 123 ? -2.062 -3.319 34.593 1.00 77.12 123 ALA A CA 1
ATOM 864 C C . ALA A 1 123 ? -1.533 -3.596 36.010 1.00 77.12 123 ALA A C 1
ATOM 866 O O . ALA A 1 123 ? -1.943 -2.961 36.976 1.00 77.12 123 ALA A O 1
ATOM 867 N N . GLY A 1 124 ? -0.599 -4.541 36.152 1.00 79.88 124 GLY A N 1
ATOM 868 C CA . GLY A 1 124 ? 0.046 -4.849 37.439 1.00 79.88 124 GLY A CA 1
ATOM 869 C C . GLY A 1 124 ? 1.008 -3.759 37.937 1.00 79.88 124 GLY A C 1
ATOM 870 O O . GLY A 1 124 ? 1.775 -3.986 38.871 1.00 79.88 124 GLY A O 1
ATOM 871 N N . TYR A 1 125 ? 1.012 -2.607 37.273 1.00 79.19 125 TYR A N 1
ATOM 872 C CA . TYR A 1 125 ? 1.756 -1.402 37.594 1.00 79.19 125 TYR A CA 1
ATOM 873 C C . TYR A 1 125 ? 0.823 -0.208 37.408 1.00 79.19 125 TYR A C 1
ATOM 875 O O . TYR A 1 125 ? -0.082 -0.239 36.578 1.00 79.19 125 TYR A O 1
ATOM 883 N N . GLU A 1 126 ? 1.053 0.836 38.193 1.00 81.25 126 GLU A N 1
ATOM 884 C CA . GLU A 1 126 ? 0.288 2.071 38.103 1.00 81.25 126 GLU A CA 1
ATOM 885 C C . GLU A 1 126 ? 0.501 2.718 36.720 1.00 81.25 126 GLU A C 1
ATOM 887 O O . GLU A 1 126 ? 1.626 2.819 36.225 1.00 81.25 126 GLU A O 1
ATOM 892 N N . THR A 1 127 ? -0.609 3.023 36.040 1.00 75.44 127 THR A N 1
ATOM 893 C CA . THR A 1 127 ? -0.641 3.690 34.726 1.00 75.44 127 THR A CA 1
ATOM 894 C C . THR A 1 127 ? -1.274 5.069 34.799 1.00 75.44 127 THR A C 1
ATOM 896 O O . THR A 1 127 ? -1.445 5.711 33.759 1.00 75.44 127 THR A O 1
ATOM 899 N N . ALA A 1 128 ? -1.654 5.519 35.998 1.00 74.31 128 ALA A N 1
ATOM 900 C CA . ALA A 1 128 ? -1.881 6.935 36.195 1.00 74.31 128 ALA A CA 1
ATOM 901 C C . ALA A 1 128 ? -0.575 7.667 35.833 1.00 74.31 128 ALA A C 1
ATOM 903 O O . ALA A 1 128 ? 0.526 7.106 35.840 1.00 74.31 128 ALA A O 1
ATOM 904 N N . GLY A 1 129 ? -0.712 8.888 35.316 1.00 66.56 129 GLY A N 1
ATOM 905 C CA . GLY A 1 129 ? 0.449 9.683 34.928 1.00 66.56 129 GLY A CA 1
ATOM 906 C C . GLY A 1 129 ? 1.388 9.878 36.119 1.00 66.56 129 GLY A C 1
ATOM 907 O O . GLY A 1 129 ? 1.064 9.530 37.244 1.00 66.56 129 GLY A O 1
ATOM 908 N N . LEU A 1 130 ? 2.556 10.484 35.902 1.00 71.06 130 LEU A N 1
ATOM 909 C CA . LEU A 1 130 ? 3.428 10.863 37.013 1.00 71.06 130 LEU A CA 1
ATOM 910 C C . LEU A 1 130 ? 2.672 11.798 37.982 1.00 71.06 130 LEU A C 1
ATOM 912 O O . LEU A 1 130 ? 2.762 13.013 37.848 1.00 71.06 130 LEU A O 1
ATOM 916 N N . GLU A 1 131 ? 2.039 11.256 39.024 1.00 63.28 131 GLU A N 1
ATOM 917 C CA . GLU A 1 131 ? 1.585 11.984 40.215 1.00 63.28 131 GLU A CA 1
ATOM 918 C C . GLU A 1 131 ? 2.777 12.326 41.117 1.00 63.28 131 GLU A C 1
ATOM 920 O O . GLU A 1 131 ? 2.687 12.431 42.342 1.00 63.28 131 GLU A O 1
ATOM 925 N N . ARG A 1 132 ? 3.949 12.563 40.514 1.00 58.16 132 ARG A N 1
ATOM 926 C CA . ARG A 1 132 ? 4.863 13.499 41.139 1.00 58.16 132 ARG A CA 1
ATOM 927 C C . ARG A 1 132 ? 4.094 14.796 41.127 1.00 58.16 132 ARG A C 1
ATOM 929 O O . ARG A 1 132 ? 4.049 15.458 40.093 1.00 58.16 132 ARG A O 1
ATOM 936 N N . GLY A 1 133 ? 3.503 15.127 42.275 1.00 51.97 133 GLY A N 1
ATOM 937 C CA . GLY A 1 133 ? 3.232 16.500 42.625 1.00 51.97 133 GLY A CA 1
ATOM 938 C C . GLY A 1 133 ? 4.439 17.266 42.126 1.00 51.97 133 GLY A C 1
ATOM 939 O O . GLY A 1 133 ? 5.557 17.097 42.623 1.00 51.97 133 GLY A O 1
ATOM 940 N N . ILE A 1 134 ? 4.239 18.022 41.049 1.00 55.34 134 ILE A N 1
ATOM 941 C CA . ILE A 1 134 ? 5.064 19.181 40.846 1.00 55.34 134 ILE A CA 1
ATOM 942 C C . ILE A 1 134 ? 4.695 19.945 42.099 1.00 55.34 134 ILE A C 1
ATOM 944 O O . ILE A 1 134 ? 3.622 20.540 42.173 1.00 55.34 134 ILE A O 1
ATOM 948 N N . GLU A 1 135 ? 5.515 19.802 43.140 1.00 56.19 135 GLU A N 1
ATOM 949 C CA . GLU A 1 135 ? 5.669 20.860 44.103 1.00 56.19 135 GLU A CA 1
ATOM 950 C C . GLU A 1 135 ? 5.921 22.045 43.183 1.00 56.19 135 GLU A C 1
ATOM 952 O O . GLU A 1 135 ? 7.000 22.187 42.599 1.00 56.19 135 GLU A O 1
ATOM 957 N N . GLN A 1 136 ? 4.858 22.807 42.897 1.00 53.56 136 GLN A N 1
ATOM 958 C CA . GLN A 1 136 ? 5.026 24.180 42.509 1.00 53.56 136 GLN A CA 1
ATOM 959 C C . GLN A 1 136 ? 5.846 24.668 43.673 1.00 53.56 136 GLN A C 1
ATOM 961 O O . GLN A 1 136 ? 5.339 24.784 44.786 1.00 53.56 136 GLN A O 1
ATOM 966 N N . ASN A 1 137 ? 7.155 24.737 43.452 1.00 43.62 137 ASN A N 1
ATOM 967 C CA . ASN A 1 137 ? 8.067 25.354 44.367 1.00 43.62 137 ASN A CA 1
ATOM 968 C C . ASN A 1 137 ? 7.511 26.767 44.386 1.00 43.62 137 ASN A C 1
ATOM 970 O O . ASN A 1 137 ? 7.754 27.545 43.462 1.00 43.62 137 ASN A O 1
ATOM 974 N N . GLU A 1 138 ? 6.614 27.015 45.334 1.00 52.94 138 GLU A N 1
ATOM 975 C CA . GLU A 1 138 ? 5.986 28.286 45.563 1.00 52.94 138 GLU A CA 1
ATOM 976 C C . GLU A 1 138 ? 7.148 29.112 46.070 1.00 52.94 138 GLU A C 1
ATOM 978 O O . GLU A 1 138 ? 7.467 29.154 47.255 1.00 52.94 138 GLU A O 1
ATOM 983 N N . TYR A 1 139 ? 7.909 29.655 45.121 1.00 49.25 139 TYR A N 1
ATOM 984 C CA . TYR A 1 139 ? 8.752 30.789 45.385 1.00 49.25 139 TYR A CA 1
ATOM 985 C C . TYR A 1 139 ? 7.788 31.784 46.013 1.00 49.25 139 TYR A C 1
ATOM 987 O O . TYR A 1 139 ? 6.837 32.176 45.331 1.00 49.25 139 TYR A O 1
ATOM 995 N N . PRO A 1 140 ? 7.949 32.156 47.292 1.00 51.22 140 PRO A N 1
ATOM 996 C CA . PRO A 1 140 ? 7.097 33.177 47.848 1.00 51.22 140 PRO A CA 1
ATOM 997 C C . PRO A 1 140 ? 7.368 34.443 47.034 1.00 51.22 140 PRO A C 1
ATOM 999 O O . PRO A 1 140 ? 8.380 35.116 47.209 1.00 51.22 140 PRO A O 1
ATOM 1002 N N . VAL A 1 141 ? 6.444 34.785 46.136 1.00 51.53 141 VAL A N 1
ATOM 1003 C CA . VAL A 1 141 ? 6.398 36.092 45.461 1.00 51.53 141 VAL A CA 1
ATOM 1004 C C . VAL A 1 141 ? 6.027 37.191 46.483 1.00 51.53 141 VAL A C 1
ATOM 1006 O O . VAL A 1 141 ? 5.917 38.362 46.147 1.00 51.53 141 VAL A O 1
ATOM 1009 N N . GLY A 1 142 ? 5.880 36.831 47.764 1.00 49.50 142 GLY A N 1
ATOM 1010 C CA . GLY A 1 142 ? 5.528 37.712 48.874 1.00 49.50 142 GLY A CA 1
ATOM 1011 C C . GLY A 1 142 ? 6.646 38.600 49.428 1.00 49.50 142 GLY A C 1
ATOM 1012 O O . GLY A 1 142 ? 6.337 39.440 50.261 1.00 49.50 142 GLY A O 1
ATOM 1013 N N . ASP A 1 143 ? 7.899 38.475 48.978 1.00 51.31 143 ASP A N 1
ATOM 1014 C CA . ASP A 1 143 ? 8.989 39.382 49.406 1.00 51.31 143 ASP A CA 1
ATOM 1015 C C . ASP A 1 143 ? 9.369 40.433 48.340 1.00 51.31 143 ASP A C 1
ATOM 1017 O O . ASP A 1 143 ? 10.278 41.234 48.558 1.00 51.31 143 ASP A O 1
ATOM 1021 N N . ILE A 1 144 ? 8.698 40.453 47.176 1.00 54.03 144 ILE A N 1
ATOM 1022 C CA . ILE A 1 144 ? 9.053 41.365 46.067 1.00 54.03 144 ILE A CA 1
ATOM 1023 C C . ILE A 1 144 ? 8.015 42.472 45.828 1.00 54.03 144 ILE A C 1
ATOM 1025 O O . ILE A 1 144 ? 8.360 43.491 45.231 1.00 54.03 144 ILE A O 1
ATOM 1029 N N . ILE A 1 145 ? 6.778 42.354 46.321 1.00 46.66 145 ILE A N 1
ATOM 1030 C CA . ILE A 1 145 ? 5.744 43.370 46.069 1.00 46.66 145 ILE A CA 1
ATOM 1031 C C . ILE A 1 145 ? 5.248 43.959 47.388 1.00 46.66 145 ILE A C 1
ATOM 1033 O O . ILE A 1 145 ? 4.264 43.525 47.980 1.00 46.66 145 ILE A O 1
ATOM 1037 N N . ASP A 1 146 ? 5.984 44.970 47.843 1.00 51.41 146 ASP A N 1
ATOM 1038 C CA . ASP A 1 146 ? 5.489 45.966 48.784 1.00 51.41 146 ASP A CA 1
ATOM 1039 C C . ASP A 1 146 ? 4.280 46.696 48.174 1.00 51.41 146 ASP A C 1
ATOM 1041 O O . ASP A 1 146 ? 4.285 47.084 47.004 1.00 51.41 146 ASP A O 1
ATOM 1045 N N . SER A 1 147 ? 3.298 46.950 49.035 1.00 45.59 147 SER A N 1
ATOM 1046 C CA . SER A 1 147 ? 2.189 47.893 48.902 1.00 45.59 147 SER A CA 1
ATOM 1047 C C . SER A 1 147 ? 1.021 47.543 47.969 1.00 45.59 147 SER A C 1
ATOM 1049 O O . SER A 1 147 ? 0.901 48.050 46.862 1.00 45.59 147 SER A O 1
ATOM 1051 N N . GLY A 1 148 ? 0.046 46.852 48.567 1.00 49.38 148 GLY A N 1
ATOM 1052 C CA . GLY A 1 148 ? -1.322 47.368 48.623 1.00 49.38 148 GLY A CA 1
ATOM 1053 C C . GLY A 1 148 ? -2.279 46.921 47.522 1.00 49.38 148 GLY A C 1
ATOM 1054 O O . GLY A 1 148 ? -2.062 47.181 46.348 1.00 49.38 148 GLY A O 1
ATOM 1055 N N . ASP A 1 149 ? -3.414 46.414 47.997 1.00 53.97 149 ASP A N 1
ATOM 1056 C CA . ASP A 1 149 ? -4.679 46.262 47.282 1.00 53.97 149 ASP A CA 1
ATOM 1057 C C . ASP A 1 149 ? -4.859 45.008 46.414 1.00 53.97 149 ASP A C 1
ATOM 1059 O O . ASP A 1 149 ? -3.980 44.576 45.675 1.00 53.97 149 ASP A O 1
ATOM 1063 N N . GLU A 1 150 ? -6.088 44.502 46.518 1.00 44.88 150 GLU A N 1
ATOM 1064 C CA . GLU A 1 150 ? -6.751 43.457 45.737 1.00 44.88 150 GLU A CA 1
ATOM 1065 C C . GLU A 1 150 ? -6.737 42.020 46.279 1.00 44.88 150 GLU A C 1
ATOM 1067 O O . GLU A 1 150 ? -5.721 41.362 46.498 1.00 44.88 150 GLU A O 1
ATOM 1072 N N . ALA A 1 151 ? -7.969 41.561 46.513 1.00 47.97 151 ALA A N 1
ATOM 1073 C CA . ALA A 1 151 ? -8.352 40.257 47.010 1.00 47.97 151 ALA A CA 1
ATOM 1074 C C . ALA A 1 151 ? -7.629 39.137 46.258 1.00 47.97 151 ALA A C 1
ATOM 1076 O O . ALA A 1 151 ? -7.613 39.113 45.026 1.00 47.97 151 ALA A O 1
ATOM 1077 N N . ALA A 1 152 ? -7.090 38.173 47.008 1.00 46.06 152 ALA A N 1
ATOM 1078 C CA . ALA A 1 152 ? -6.683 36.897 46.439 1.00 46.06 152 ALA A CA 1
ATOM 1079 C C . ALA A 1 152 ? -7.845 36.381 45.570 1.00 46.06 152 ALA A C 1
ATOM 1081 O O . ALA A 1 152 ? -8.968 36.310 46.086 1.00 46.06 152 ALA A O 1
ATOM 1082 N N . PRO A 1 153 ? -7.641 36.062 44.275 1.00 46.12 153 PRO A N 1
ATOM 1083 C CA . PRO A 1 153 ? -8.691 35.389 43.534 1.00 46.12 153 PRO A CA 1
ATOM 1084 C C . PRO A 1 153 ? -9.007 34.124 44.324 1.00 46.12 153 PRO A C 1
ATOM 1086 O O . PRO A 1 153 ? -8.084 33.412 44.731 1.00 46.12 153 PRO A O 1
ATOM 1089 N N . ALA A 1 154 ? -10.292 33.901 44.620 1.00 57.56 154 ALA A N 1
ATOM 1090 C CA . ALA A 1 154 ? -10.744 32.651 45.207 1.00 57.56 154 ALA A CA 1
ATOM 1091 C C . ALA A 1 154 ? -10.038 31.529 44.448 1.00 57.56 154 ALA A C 1
ATOM 1093 O O . ALA A 1 154 ? -10.105 31.483 43.218 1.00 57.56 154 ALA A O 1
ATOM 1094 N N . SER A 1 155 ? -9.255 30.735 45.176 1.00 60.06 155 SER A N 1
ATOM 1095 C CA . SER A 1 155 ? -8.512 29.626 44.601 1.00 60.06 155 SER A CA 1
ATOM 1096 C C . SER A 1 155 ? -9.490 28.811 43.761 1.00 60.06 155 SER A C 1
ATOM 1098 O O . SER A 1 155 ? -10.466 28.286 44.292 1.00 60.06 155 SER A O 1
ATOM 1100 N N . ASN A 1 156 ? -9.289 28.790 42.442 1.00 62.28 156 ASN A N 1
ATOM 1101 C CA . ASN A 1 156 ? -10.111 27.996 41.541 1.00 62.28 156 ASN A CA 1
ATOM 1102 C C . ASN A 1 156 ? -9.683 26.537 41.710 1.00 62.28 156 ASN A C 1
ATOM 1104 O O . ASN A 1 156 ? -8.822 26.045 40.979 1.00 62.28 156 ASN A O 1
ATOM 1108 N N . ASN A 1 157 ? -10.203 25.893 42.752 1.00 66.06 157 ASN A N 1
ATOM 1109 C CA . ASN A 1 157 ? -9.934 24.493 43.030 1.00 66.06 157 ASN A CA 1
ATOM 1110 C C . ASN A 1 157 ? -10.643 23.620 41.982 1.00 66.06 157 ASN A C 1
ATOM 1112 O O . ASN A 1 157 ? -11.782 23.915 41.620 1.00 66.06 157 ASN A O 1
ATOM 1116 N N . PRO A 1 158 ? -9.989 22.557 41.486 1.00 72.06 158 PRO A N 1
ATOM 1117 C CA . PRO A 1 158 ? -10.622 21.626 40.561 1.00 72.06 158 PRO A CA 1
ATOM 1118 C C . PRO A 1 158 ? -11.745 20.828 41.257 1.00 72.06 158 PRO A C 1
ATOM 1120 O O . PRO A 1 158 ? -11.697 20.670 42.480 1.00 72.06 158 PRO A O 1
ATOM 1123 N N . PRO A 1 159 ? -12.729 20.309 40.500 1.00 83.06 159 PRO A N 1
ATOM 1124 C CA . PRO A 1 159 ? -13.754 19.408 41.030 1.00 83.06 159 PRO A CA 1
ATOM 1125 C C . PRO A 1 159 ? -13.160 18.097 41.568 1.00 83.06 159 PRO A C 1
ATOM 1127 O O . PRO A 1 159 ? -12.062 17.692 41.177 1.00 83.06 159 PRO A O 1
ATOM 1130 N N . VAL A 1 160 ? -13.906 17.427 42.449 1.00 85.12 160 VAL A N 1
ATOM 1131 C CA . VAL A 1 160 ? -13.571 16.107 43.002 1.00 85.12 160 VAL A CA 1
ATOM 1132 C C . VAL A 1 160 ? -14.378 15.043 42.263 1.00 85.12 160 VAL A C 1
ATOM 1134 O O . VAL A 1 160 ? -15.604 15.046 42.353 1.00 85.12 160 VAL A O 1
ATOM 1137 N N . ALA A 1 161 ? -13.679 14.143 41.569 1.00 87.75 161 ALA A N 1
ATOM 1138 C CA . ALA A 1 161 ? -14.278 13.000 40.888 1.00 87.75 161 ALA A CA 1
ATOM 1139 C C . ALA A 1 161 ? -14.238 11.741 41.771 1.00 87.75 161 ALA A C 1
ATOM 114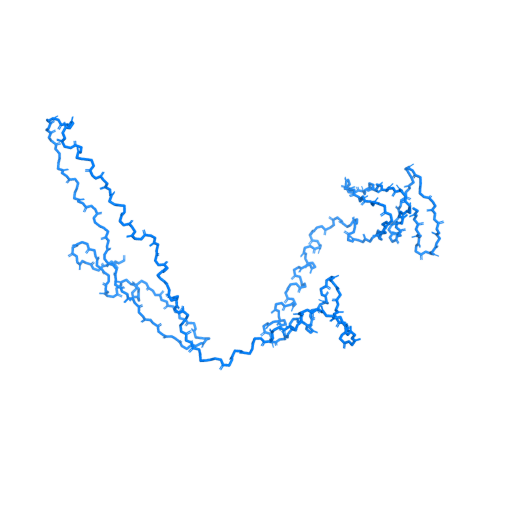1 O O . ALA A 1 161 ? -13.252 11.517 42.484 1.00 87.75 161 ALA A O 1
ATOM 1142 N N . ASN A 1 162 ? -15.283 10.920 41.712 1.00 87.00 162 ASN A N 1
ATOM 1143 C CA . ASN A 1 162 ? -15.362 9.611 42.356 1.00 87.00 162 ASN A CA 1
ATOM 1144 C C . ASN A 1 162 ? -15.496 8.503 41.300 1.00 87.00 162 ASN A C 1
ATOM 1146 O O . ASN A 1 162 ? -16.069 8.704 40.240 1.00 87.00 162 ASN A O 1
ATOM 1150 N N . ASP A 1 163 ? -14.965 7.314 41.595 1.00 87.38 163 ASP A N 1
ATOM 1151 C CA . ASP A 1 163 ? -14.955 6.218 40.620 1.00 87.38 163 ASP A CA 1
ATOM 1152 C C . ASP A 1 163 ? -16.366 5.678 40.327 1.00 87.38 163 ASP A C 1
ATOM 1154 O O . ASP A 1 163 ? -17.114 5.320 41.246 1.00 87.38 163 ASP A O 1
ATOM 1158 N N . ASP A 1 164 ? -16.667 5.495 39.040 1.00 87.06 164 ASP A N 1
ATOM 1159 C CA . ASP A 1 164 ? -17.864 4.808 38.555 1.00 87.06 164 ASP A CA 1
ATOM 1160 C C . ASP A 1 164 ? -17.560 3.385 38.095 1.00 87.06 164 ASP A C 1
ATOM 1162 O O . ASP A 1 164 ? -16.488 3.068 37.575 1.00 87.06 164 ASP A O 1
ATOM 1166 N N . SER A 1 165 ? -18.543 2.496 38.239 1.00 86.62 165 SER A N 1
ATOM 1167 C CA . SER A 1 165 ? -18.432 1.130 37.731 1.00 86.62 165 SER A CA 1
ATOM 1168 C C . SER A 1 165 ? -19.718 0.687 37.057 1.00 86.62 165 SER A C 1
ATOM 1170 O O . SER A 1 165 ? -20.807 0.773 37.625 1.00 86.62 165 SER A O 1
ATOM 1172 N N . VAL A 1 166 ? -19.581 0.174 35.835 1.00 84.69 166 VAL A N 1
ATOM 1173 C CA . VAL A 1 166 ? -20.694 -0.352 35.049 1.00 84.69 166 VAL A CA 1
ATOM 1174 C C . VAL A 1 166 ? -20.271 -1.663 34.400 1.00 84.69 166 VAL A C 1
ATOM 1176 O O . VAL A 1 166 ? -19.161 -1.784 33.889 1.00 84.69 166 VAL A O 1
ATOM 1179 N N . ASN A 1 167 ? -21.161 -2.654 34.427 1.00 86.25 167 ASN A N 1
ATOM 1180 C CA . ASN A 1 167 ? -20.965 -3.939 33.765 1.00 86.25 167 ASN A CA 1
ATOM 1181 C C . ASN A 1 167 ? -22.036 -4.116 32.694 1.00 86.25 167 ASN A C 1
ATOM 1183 O O . ASN A 1 167 ? -23.211 -3.836 32.932 1.00 86.25 167 ASN A O 1
ATOM 1187 N N . THR A 1 168 ? -21.631 -4.627 31.540 1.00 85.62 168 THR A N 1
ATOM 1188 C CA . THR A 1 168 ? -22.532 -5.043 30.470 1.00 85.62 168 THR A CA 1
ATOM 1189 C C . THR A 1 168 ? -22.101 -6.412 29.973 1.00 85.62 168 THR A C 1
ATOM 1191 O O . THR A 1 168 ? -20.922 -6.762 30.062 1.00 85.62 168 THR A O 1
ATOM 1194 N N . ASP A 1 169 ? -23.053 -7.188 29.467 1.00 91.12 169 ASP A N 1
ATOM 1195 C CA . ASP A 1 169 ? -22.717 -8.386 28.712 1.00 91.12 169 ASP A CA 1
ATOM 1196 C C 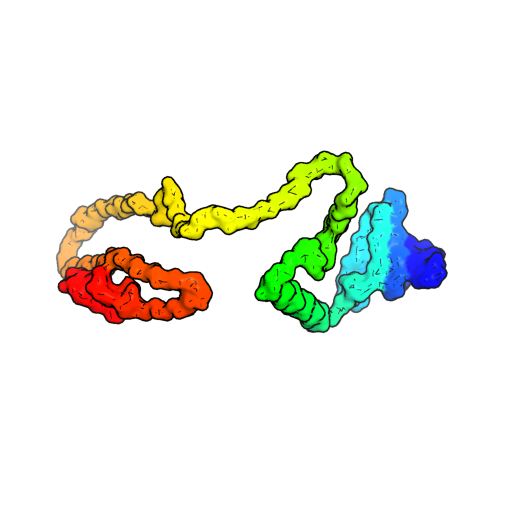. ASP A 1 169 ? -22.012 -7.990 27.407 1.00 91.12 169 ASP A C 1
ATOM 1198 O O . ASP A 1 169 ? -22.206 -6.888 26.875 1.00 91.12 169 ASP A O 1
ATOM 1202 N N . GLU A 1 170 ? -21.202 -8.909 26.886 1.00 80.12 170 GLU A N 1
ATOM 1203 C CA . GLU A 1 170 ? -20.627 -8.801 25.544 1.00 80.12 170 GLU A CA 1
ATOM 1204 C C . GLU A 1 170 ? -21.735 -8.559 24.508 1.00 80.12 170 GLU A C 1
ATOM 1206 O O . GLU A 1 170 ? -22.889 -8.967 24.682 1.00 80.12 170 GLU A O 1
ATOM 1211 N N . ASP A 1 171 ? -21.378 -7.853 23.436 1.00 83.50 171 ASP A N 1
ATOM 1212 C CA . ASP A 1 171 ? -22.271 -7.506 22.323 1.00 83.50 171 ASP A CA 1
ATOM 1213 C C . ASP A 1 171 ? -23.538 -6.724 22.716 1.00 83.50 171 ASP A C 1
ATOM 1215 O O . ASP A 1 171 ? -24.467 -6.568 21.918 1.00 83.50 171 ASP A O 1
ATOM 1219 N N . THR A 1 172 ? -23.571 -6.181 23.934 1.00 86.06 172 THR A N 1
ATOM 1220 C CA . THR A 1 172 ? -24.655 -5.325 24.403 1.00 86.06 172 THR A CA 1
ATOM 1221 C C . THR A 1 172 ? -24.197 -3.870 24.349 1.00 86.06 172 THR A C 1
ATOM 1223 O O . THR A 1 172 ? -23.321 -3.471 25.120 1.00 86.06 172 THR A O 1
ATOM 1226 N N . PRO A 1 173 ? -24.755 -3.049 23.438 1.00 87.56 173 PRO A N 1
ATOM 1227 C CA . PRO A 1 173 ? -24.399 -1.643 23.377 1.00 87.56 173 PRO A CA 1
ATOM 1228 C C . PRO A 1 173 ? -24.877 -0.942 24.648 1.00 87.56 173 PRO A C 1
ATOM 1230 O O . PRO A 1 173 ? -26.062 -0.982 24.983 1.00 87.56 173 PRO A O 1
ATOM 1233 N N . ILE A 1 174 ? -23.956 -0.263 25.326 1.00 89.44 174 ILE A N 1
ATOM 1234 C CA . ILE A 1 174 ? -24.258 0.601 26.462 1.00 89.44 174 ILE A CA 1
ATOM 1235 C C . ILE A 1 174 ? -24.104 2.066 26.062 1.00 89.44 174 ILE A C 1
ATOM 1237 O O . ILE A 1 174 ? -23.199 2.433 25.316 1.00 89.44 174 ILE A O 1
ATOM 1241 N N . THR A 1 175 ? -25.018 2.907 26.538 1.00 91.12 175 THR A N 1
ATOM 1242 C CA . THR A 1 175 ? -24.905 4.364 26.439 1.00 91.12 175 THR A CA 1
ATOM 1243 C C . THR A 1 175 ? -24.730 4.900 27.847 1.00 91.12 175 THR A C 1
ATOM 1245 O O . THR A 1 175 ? -25.641 4.749 28.653 1.00 91.12 175 THR A O 1
ATOM 1248 N N . LEU A 1 176 ? -23.569 5.490 28.126 1.00 88.25 176 LEU A N 1
ATOM 1249 C CA . LEU A 1 176 ? -23.305 6.213 29.366 1.00 88.25 176 LEU A CA 1
ATOM 1250 C C . LEU A 1 176 ? -23.490 7.707 29.104 1.00 88.25 176 LEU A C 1
ATOM 1252 O O . LEU A 1 176 ? -22.971 8.250 28.126 1.00 88.25 176 LEU A O 1
ATOM 1256 N N . THR A 1 177 ? -24.273 8.351 29.953 1.00 89.44 177 THR A N 1
ATOM 1257 C CA . THR A 1 177 ? -24.581 9.779 29.928 1.00 89.44 177 THR A CA 1
ATOM 1258 C C . THR A 1 177 ? -23.833 10.500 31.047 1.00 89.44 177 THR A C 1
ATOM 1260 O O . THR A 1 177 ? -23.241 9.871 31.917 1.00 89.44 177 THR A O 1
ATOM 1263 N N . ASN A 1 178 ? -23.881 11.834 31.071 1.00 84.44 178 ASN A N 1
ATOM 1264 C CA . ASN A 1 178 ? -23.356 12.613 32.197 1.00 84.44 178 ASN A CA 1
ATOM 1265 C C . ASN A 1 178 ? -23.990 12.211 33.541 1.00 84.44 178 ASN A C 1
ATOM 1267 O O . ASN A 1 178 ? -23.324 12.254 34.563 1.00 84.44 178 ASN A O 1
ATOM 1271 N N . ALA A 1 179 ? -25.240 11.745 33.539 1.00 82.62 179 ALA A N 1
ATOM 1272 C CA . ALA A 1 179 ? -25.898 11.245 34.745 1.00 82.62 179 ALA A CA 1
ATOM 1273 C C . ALA A 1 179 ? -25.444 9.833 35.164 1.00 82.62 179 ALA A C 1
ATOM 1275 O O . ALA A 1 179 ? -25.951 9.310 36.146 1.00 82.62 179 ALA A O 1
ATOM 1276 N N . ASP A 1 180 ? -24.562 9.195 34.390 1.00 84.88 180 ASP A N 1
ATOM 1277 C CA . ASP A 1 180 ? -23.980 7.889 34.713 1.00 84.88 180 ASP A CA 1
ATOM 1278 C C . ASP A 1 180 ? -22.491 7.991 35.094 1.00 84.88 180 ASP A C 1
ATOM 1280 O O . ASP A 1 180 ? -21.934 7.002 35.561 1.00 84.88 180 ASP A O 1
ATOM 1284 N N . ILE A 1 181 ? -21.846 9.141 34.833 1.00 85.00 181 ILE A N 1
ATOM 1285 C CA . ILE A 1 181 ? -20.392 9.361 35.009 1.00 85.00 181 ILE A CA 1
ATOM 1286 C C . ILE A 1 181 ? -20.084 10.586 35.898 1.00 85.00 181 ILE A C 1
ATOM 1288 O O . ILE A 1 181 ? -18.940 10.825 36.247 1.00 85.00 181 ILE A O 1
ATOM 1292 N N . VAL A 1 182 ? -21.069 11.443 36.185 1.00 85.31 182 VAL A N 1
ATOM 1293 C CA . VAL A 1 182 ? -20.837 12.724 36.882 1.00 85.31 182 VAL A CA 1
ATOM 1294 C C . VAL A 1 182 ? -21.804 12.896 38.056 1.00 85.31 182 VAL A C 1
ATOM 1296 O O . VAL A 1 182 ? -21.406 13.168 39.185 1.00 85.31 182 VAL A O 1
ATOM 1299 N N . ASP A 1 183 ? -23.099 12.703 37.820 1.00 81.62 183 ASP A N 1
ATOM 1300 C CA . ASP A 1 183 ? -24.108 12.610 38.885 1.00 81.62 183 ASP A CA 1
ATOM 1301 C C . ASP A 1 183 ? -24.283 11.115 39.215 1.00 81.62 183 ASP A C 1
ATOM 1303 O O . ASP A 1 183 ? -24.454 10.339 38.275 1.00 81.62 183 ASP A O 1
ATOM 1307 N N . PRO A 1 184 ? -24.214 10.658 40.483 1.00 76.06 184 PRO A N 1
ATOM 1308 C CA . PRO A 1 184 ? -24.440 11.417 41.721 1.00 76.06 184 PRO A CA 1
ATOM 1309 C C . PRO A 1 184 ? -23.227 11.653 42.621 1.00 76.06 184 PRO A C 1
ATOM 1311 O O . PRO A 1 184 ? -23.397 12.118 43.752 1.00 76.06 184 PRO A O 1
ATOM 1314 N N . ASN A 1 185 ? -22.033 11.252 42.204 1.00 83.62 185 ASN A N 1
ATOM 1315 C CA . ASN A 1 185 ? -20.866 11.151 43.075 1.00 83.62 185 ASN A CA 1
ATOM 1316 C C . ASN A 1 185 ? -19.802 12.228 42.828 1.00 83.62 185 ASN A C 1
ATOM 1318 O O . ASN A 1 185 ? -18.971 12.389 43.716 1.00 83.62 185 ASN A O 1
ATOM 1322 N N . ASP A 1 186 ? -19.834 13.010 41.749 1.00 88.69 186 ASP A N 1
ATOM 1323 C CA . ASP A 1 186 ? -18.865 14.094 41.550 1.00 88.69 186 ASP A CA 1
ATOM 1324 C C . ASP A 1 186 ? -19.354 15.425 42.130 1.00 88.69 186 ASP A C 1
ATOM 1326 O O . ASP A 1 186 ? -20.518 15.811 41.985 1.00 88.69 186 ASP A O 1
ATOM 1330 N N . THR A 1 187 ? -18.447 16.162 42.775 1.00 85.44 187 THR A N 1
ATOM 1331 C CA . THR A 1 187 ? -18.771 17.434 43.442 1.00 85.44 187 THR A CA 1
ATOM 1332 C C . THR A 1 187 ? -17.793 18.544 43.085 1.00 85.44 187 THR A C 1
ATOM 1334 O O . THR A 1 187 ? -16.583 18.312 42.986 1.00 85.44 187 THR A O 1
ATOM 1337 N N . ASP A 1 188 ? -18.295 19.772 42.968 1.00 80.75 188 ASP A N 1
ATOM 1338 C CA . ASP A 1 188 ? -17.450 20.966 42.966 1.00 80.75 188 ASP A CA 1
ATOM 1339 C C . ASP A 1 188 ? -16.977 21.361 44.381 1.00 80.75 188 ASP A C 1
ATOM 1341 O O . ASP A 1 188 ? -17.144 20.631 45.361 1.00 80.75 188 ASP A O 1
ATOM 1345 N N . LEU A 1 189 ? -16.340 22.531 44.482 1.00 74.56 189 LEU A N 1
ATOM 1346 C CA . LEU A 1 189 ? -15.823 23.073 45.739 1.00 74.56 189 LEU A CA 1
ATOM 1347 C C . LEU A 1 189 ? -16.920 23.361 46.778 1.00 74.56 189 LEU A C 1
ATOM 1349 O O . LEU A 1 189 ? -16.651 23.288 47.980 1.00 74.56 189 LEU A O 1
ATOM 1353 N N . ASP A 1 190 ? -18.124 23.702 46.327 1.00 75.25 190 ASP A N 1
ATOM 1354 C CA . ASP A 1 190 ? -19.267 24.007 47.184 1.00 75.25 190 ASP A CA 1
ATOM 1355 C C . ASP A 1 190 ? -20.046 22.731 47.563 1.00 75.25 190 ASP A C 1
ATOM 1357 O O . ASP A 1 190 ? -20.920 22.764 48.435 1.00 75.25 190 ASP A O 1
ATOM 1361 N N . GLY A 1 191 ? -19.659 21.584 46.992 1.00 69.25 191 GLY A N 1
ATOM 1362 C CA . GLY A 1 191 ? -20.320 20.300 47.190 1.00 69.25 191 GLY A CA 1
ATOM 1363 C C . GLY A 1 191 ? -21.549 20.122 46.301 1.00 69.25 191 GLY A C 1
ATOM 1364 O O . GLY A 1 191 ? -22.339 19.209 46.553 1.00 69.25 191 GLY A O 1
ATOM 1365 N N . ASP A 1 192 ? -21.719 20.983 45.296 1.00 76.12 192 ASP A N 1
ATOM 1366 C CA . ASP A 1 192 ? -22.797 20.887 44.322 1.00 76.12 192 ASP A CA 1
ATOM 1367 C C . ASP A 1 192 ? -22.435 19.845 43.251 1.00 76.12 192 ASP A C 1
ATOM 1369 O O . ASP A 1 192 ? -21.273 19.672 42.867 1.00 76.12 192 ASP A O 1
ATOM 1373 N N . THR A 1 193 ? -23.446 19.125 42.767 1.00 72.50 193 THR A N 1
ATOM 1374 C CA . THR A 1 193 ? -23.310 18.176 41.655 1.00 72.50 193 THR A CA 1
ATOM 1375 C C . THR A 1 193 ? -22.924 18.900 40.370 1.00 72.50 193 THR A C 1
ATOM 1377 O O . THR A 1 193 ? -23.534 19.910 40.007 1.00 72.50 193 THR A O 1
ATOM 1380 N N . LEU A 1 194 ? -21.956 18.342 39.648 1.00 69.81 194 LEU A N 1
ATOM 1381 C CA . LEU A 1 194 ? -21.499 18.859 38.361 1.00 69.81 194 LEU A CA 1
ATOM 1382 C C . LEU A 1 194 ? -22.517 18.479 37.266 1.00 69.81 194 LEU A C 1
ATOM 1384 O O . LEU A 1 194 ? -22.694 17.304 36.961 1.00 69.81 194 LEU A O 1
ATOM 1388 N N . THR A 1 195 ? -23.221 19.459 36.690 1.00 66.19 195 THR A N 1
ATOM 1389 C CA . THR A 1 195 ? -24.213 19.234 35.610 1.00 66.19 195 THR A CA 1
ATOM 1390 C C . THR A 1 195 ? -23.627 19.363 34.214 1.00 66.19 195 THR A C 1
ATOM 1392 O O . THR A 1 195 ? -22.874 20.344 34.008 1.00 66.19 195 THR A O 1
#

Nearest PDB structures (foldseek):
  5ix9-assembly1_A  TM=9.117E-01  e=2.755E-03  Marinomonas primoryensis

Foldseek 3Di:
DWQAPVRDDDDDDPPDDDDAQIKDFAEDQDKDWDQAPVRDIDIAGYRGIDTRHCVNRPDPPVVVVVVVVVLVVVLVVCVVVVHDCCPPPDDDPVDDPPPDDDDPDPPPPDPPDPPDDDDDPDDPDDPDPPPPPPPPVPPPPVVPDDDDDDDDPPPQDDKDFDDADDDDDPPDDDDADCCRGFPPGIAGPVRDTDD

Solvent-accessible surface area (backbone atoms only — not comparable to full-atom values): 13243 Å² total; per-residue (Å²): 58,36,29,40,86,88,65,53,76,40,85,70,56,97,88,61,88,82,55,82,57,20,34,39,40,33,58,87,80,37,67,49,77,45,78,44,97,87,74,52,72,53,77,40,52,56,65,30,75,51,64,34,44,64,90,72,72,58,77,58,59,70,59,54,51,52,51,55,52,51,54,52,52,50,53,52,49,39,49,74,73,68,47,58,62,89,78,72,49,81,65,56,96,89,54,67,83,74,90,78,74,96,63,96,61,94,72,71,78,79,77,81,74,86,80,66,85,88,71,86,86,70,71,97,55,90,78,71,72,83,80,64,72,72,69,70,76,73,69,74,69,77,84,77,67,83,81,84,88,81,80,77,73,77,77,85,68,77,66,50,82,56,93,75,87,86,88,74,63,85,98,53,91,80,86,83,50,64,70,64,72,28,36,91,67,21,25,42,88,88,65,46,70,58,128

Sequence (195 aa):
MAIGLDGAERQLVPGDPVHADDVIRTIGVSTVAVSLNDGTRLDLGRDSEAQLDESVYGTDIPALRAAALADVAEIQRAIAEGADPTLVAEPPSAGADSGVGGGDTLEEGVVVARTGRIGLVEAGYETAGLERGIEQNEYPVGDIIDSGDEAAPASNNPPVANDDSVNTDEDTPITLTNADIVDPNDTDLDGDTLT